Protein 1VE4 (pdb70)

Nearest PDB structures (foldseek):
  1ve4-assembly1_A  TM=1.005E+00  e=7.296E-47  Thermus thermophilus
  8oy0-assembly1_G  TM=9.308E-01  e=4.596E-22  Acinetobacter baumannii ATCC 17978
  8oy0-assembly1_F  TM=9.093E-01  e=8.755E-22  Acinetobacter baumannii ATCC 17978
  1usy-assembly1_H  TM=8.651E-01  e=2.793E-21  Thermotoga maritima MSB8
  4yb6-assembly1_B  TM=8.526E-01  e=8.910E-21  Campylobacter jejuni RM1221

Structure (mmCIF, N/CA/C/O backbone):
data_1VE4
#
_entry.id   1VE4
#
_cell.length_a   112.777
_cell.length_b   34.247
_cell.length_c   56.475
_cell.angle_alpha   90.00
_cell.angle_beta   113.67
_cell.angle_gamma   90.00
#
_symmetry.space_group_name_H-M   'C 1 2 1'
#
loop_
_entity.id
_entity.type
_entity.pdbx_description
1 polymer 'ATP phosphoribosyltransferase'
2 non-polymer 'SULFATE ION'
3 non-polymer GLYCEROL
4 water water
#
loop_
_atom_site.group_PDB
_atom_site.id
_atom_site.type_symbol
_atom_site.label_atom_id
_atom_site.label_alt_id
_atom_site.label_comp_id
_atom_site.label_asym_id
_atom_site.label_entity_id
_atom_site.label_seq_id
_atom_site.pdbx_PDB_ins_code
_atom_site.Cartn_x
_atom_site.Cartn_y
_atom_site.Cartn_z
_atom_site.occupancy
_atom_site.B_iso_or_equiv
_atom_site.auth_seq_id
_atom_site.auth_comp_id
_atom_site.auth_asym_id
_atom_site.auth_atom_id
_atom_site.pdbx_PDB_model_num
ATOM 1 N N . MET A 1 1 ? 40.387 11.396 18.649 1.00 12.35 1 MET A N 1
ATOM 2 C CA . MET A 1 1 ? 41.098 11.512 19.954 1.00 10.88 1 MET A CA 1
ATOM 3 C C . MET A 1 1 ? 40.083 11.550 21.089 1.00 11.69 1 MET A C 1
ATOM 4 O O . MET A 1 1 ? 39.037 12.189 20.974 1.00 12.32 1 MET A O 1
ATOM 9 N N . ARG A 1 2 ? 40.396 10.860 22.182 1.00 10.48 2 ARG A N 1
ATOM 10 C CA . ARG A 1 2 ? 39.499 10.796 23.331 1.00 10.75 2 ARG A CA 1
ATOM 11 C C . ARG A 1 2 ? 39.218 12.144 23.986 1.00 10.55 2 ARG A C 1
ATOM 12 O O . ARG A 1 2 ? 38.127 12.350 24.522 1.00 9.62 2 ARG A O 1
ATOM 20 N N . ARG A 1 3 ? 40.180 13.061 23.931 1.00 9.24 3 ARG A N 1
ATOM 21 C CA . ARG A 1 3 ? 40.023 14.373 24.558 1.00 9.35 3 ARG A CA 1
ATOM 22 C C . ARG A 1 3 ? 39.143 15.366 23.793 1.00 8.28 3 ARG A C 1
ATOM 23 O O . ARG A 1 3 ? 38.850 16.451 24.299 1.00 8.88 3 ARG A O 1
ATOM 31 N N . PHE A 1 4 ? 38.737 15.003 22.578 1.00 8.84 4 PHE A N 1
ATOM 32 C CA . PHE A 1 4 ? 37.894 15.873 21.754 1.00 9.39 4 PHE A CA 1
ATOM 33 C C . PHE A 1 4 ? 36.599 15.163 21.361 1.00 8.98 4 PHE A C 1
ATOM 34 O O . PHE A 1 4 ? 36.588 13.952 21.174 1.00 9.69 4 PHE A O 1
ATOM 42 N N . ALA A 1 5 ? 35.509 15.919 21.242 1.00 9.99 5 ALA A N 1
ATOM 43 C CA . ALA A 1 5 ? 34.225 15.336 20.855 1.00 9.21 5 ALA A CA 1
ATOM 44 C C . ALA A 1 5 ? 34.330 14.789 19.436 1.00 9.25 5 ALA A C 1
ATOM 45 O O . ALA A 1 5 ? 33.733 13.770 19.101 1.00 9.96 5 ALA A O 1
ATOM 47 N N . LEU A 1 6 ? 35.105 15.486 18.614 1.00 9.60 6 LEU A N 1
ATOM 48 C CA . LEU A 1 6 ? 35.320 15.091 17.232 1.00 8.81 6 LEU A CA 1
ATOM 49 C C . LEU A 1 6 ? 36.650 15.688 16.804 1.00 9.24 6 LEU A C 1
ATOM 50 O O . LEU A 1 6 ? 36.976 16.815 17.168 1.00 9.36 6 LEU A O 1
ATOM 55 N N . THR A 1 7 ? 37.420 14.912 16.051 1.00 9.14 7 THR A N 1
ATOM 56 C CA . THR A 1 7 ? 38.715 15.353 15.550 1.00 8.25 7 THR A CA 1
ATOM 57 C C . THR A 1 7 ? 38.650 15.282 14.032 1.00 8.42 7 THR A C 1
ATOM 58 O O . THR A 1 7 ? 38.442 14.215 13.456 1.00 8.90 7 THR A O 1
ATOM 62 N N . VAL A 1 8 ? 38.827 16.434 13.397 1.00 10.15 8 VAL A N 1
ATOM 63 C CA . VAL A 1 8 ? 38.742 16.538 11.946 1.00 9.75 8 VAL A CA 1
ATOM 64 C C . VAL A 1 8 ? 40.094 16.696 11.259 1.00 10.22 8 VAL A C 1
ATOM 65 O O . VAL A 1 8 ? 40.856 17.604 11.575 1.00 10.40 8 VAL A O 1
ATOM 69 N N . ALA A 1 9 ? 40.372 15.811 10.306 1.00 9.61 9 ALA A N 1
ATOM 70 C CA . ALA A 1 9 ? 41.622 15.841 9.551 1.00 9.72 9 ALA A CA 1
ATOM 71 C C . ALA A 1 9 ? 41.412 16.561 8.219 1.00 9.35 9 ALA A C 1
ATOM 72 O O . ALA A 1 9 ? 40.688 16.076 7.349 1.00 10.13 9 ALA A O 1
ATOM 74 N N . LEU A 1 10 ? 42.043 17.720 8.066 1.00 9.82 10 LEU A N 1
ATOM 75 C CA . LEU A 1 10 ? 41.920 18.501 6.843 1.00 10.10 10 LEU A CA 1
ATOM 76 C C . LEU A 1 10 ? 43.234 18.564 6.071 1.00 9.26 10 LEU A C 1
ATOM 77 O O . LEU A 1 10 ? 44.321 18.492 6.654 1.00 11.13 10 LEU A O 1
ATOM 82 N N . PRO A 1 11 ? 43.146 18.707 4.740 1.00 8.82 11 PRO A N 1
ATOM 83 C CA . PRO A 1 11 ? 44.335 18.778 3.887 1.00 9.41 11 PRO A CA 1
ATOM 84 C C . PRO A 1 11 ? 44.848 20.204 3.707 1.00 10.80 11 PRO A C 1
ATOM 85 O O . PRO A 1 11 ? 44.135 21.063 3.193 1.00 12.47 11 PRO A O 1
ATOM 89 N N . LYS A 1 12 ? 46.078 20.462 4.143 1.00 13.97 12 LYS A N 1
ATOM 90 C CA . LYS A 1 12 ? 46.650 21.795 3.977 1.00 16.63 12 LYS A CA 1
ATOM 91 C C . LYS A 1 12 ? 46.897 22.028 2.492 1.00 16.92 12 LYS A C 1
ATOM 92 O O . LYS A 1 12 ? 47.236 21.101 1.758 1.00 17.99 12 LYS A O 1
ATOM 98 N N . GLY A 1 13 ? 46.698 23.262 2.047 1.00 15.76 13 GLY A N 1
ATOM 99 C CA . GLY A 1 13 ? 46.895 23.566 0.643 1.00 15.51 13 GLY A CA 1
ATOM 100 C C . GLY A 1 13 ? 45.668 24.174 -0.010 1.00 15.30 13 GLY A C 1
ATOM 101 O O . GLY A 1 13 ? 44.831 24.777 0.663 1.00 15.42 13 GLY A O 1
ATOM 102 N N . ARG A 1 14 ? 45.550 23.990 -1.324 1.00 17.15 14 ARG A N 1
ATOM 103 C CA . ARG A 1 14 ? 44.445 24.548 -2.103 1.00 17.83 14 ARG A CA 1
ATOM 104 C C . ARG A 1 14 ? 43.036 24.212 -1.626 1.00 14.87 14 ARG A C 1
ATOM 105 O O . ARG A 1 14 ? 42.139 25.039 -1.753 1.00 15.35 14 ARG A O 1
ATOM 113 N N . MET A 1 15 ? 42.837 23.011 -1.084 1.00 13.62 15 MET A N 1
ATOM 114 C CA . MET A 1 15 ? 41.508 22.587 -0.636 1.00 13.21 15 MET A CA 1
ATOM 115 C C . MET A 1 15 ? 41.146 22.901 0.817 1.00 12.21 15 MET A C 1
ATOM 116 O O . MET A 1 15 ? 39.988 22.741 1.212 1.00 12.18 15 MET A O 1
ATOM 121 N N . PHE A 1 16 ? 42.119 23.356 1.601 1.00 13.05 16 PHE A N 1
ATOM 122 C CA . PHE A 1 16 ? 41.893 23.643 3.018 1.00 14.38 16 PHE A CA 1
ATOM 123 C C . PHE A 1 16 ? 40.723 24.564 3.364 1.00 14.38 16 PHE A C 1
ATOM 124 O O . PHE A 1 16 ? 39.815 24.170 4.100 1.00 13.87 16 PHE A O 1
ATOM 132 N N . ARG A 1 17 ? 40.746 25.786 2.842 1.00 15.15 17 ARG A N 1
ATOM 133 C CA . ARG A 1 17 ? 39.697 26.755 3.149 1.00 15.22 17 ARG A CA 1
ATOM 134 C C . ARG A 1 17 ? 38.281 26.321 2.798 1.00 15.48 17 ARG A C 1
ATOM 135 O O . ARG A 1 17 ? 37.361 26.528 3.587 1.00 14.27 17 ARG A O 1
ATOM 143 N N . GLU A 1 18 ? 38.094 25.725 1.626 1.00 13.76 18 GLU A N 1
ATOM 144 C CA . GLU A 1 18 ? 36.761 25.287 1.239 1.00 14.65 18 GLU A CA 1
ATOM 145 C C . GLU A 1 18 ? 36.309 24.137 2.130 1.00 12.81 18 GLU A C 1
ATOM 146 O O . GLU A 1 18 ? 35.130 24.027 2.459 1.00 12.68 18 GLU A O 1
ATOM 152 N N . ALA A 1 19 ? 37.252 23.286 2.522 1.00 12.37 19 ALA A N 1
ATOM 153 C CA . ALA A 1 19 ? 36.937 22.157 3.390 1.00 12.69 19 ALA A CA 1
ATOM 154 C C . ALA A 1 19 ? 36.511 22.685 4.760 1.00 10.92 19 ALA A C 1
ATOM 155 O O . ALA A 1 19 ? 35.493 22.268 5.314 1.00 12.07 19 ALA A O 1
ATOM 157 N N . TYR A 1 20 ? 37.304 23.608 5.290 1.00 12.56 20 TYR A N 1
ATOM 158 C CA . TYR A 1 20 ? 37.039 24.218 6.588 1.00 13.80 20 TYR A CA 1
ATOM 159 C C . TYR A 1 20 ? 35.683 24.918 6.609 1.00 14.20 20 TYR A C 1
ATOM 160 O O . TYR A 1 20 ? 34.864 24.674 7.493 1.00 14.89 20 TYR A O 1
ATOM 169 N N . GLU A 1 21 ? 35.446 25.776 5.622 1.00 15.49 21 GLU A N 1
ATOM 170 C CA . GLU A 1 21 ? 34.202 26.528 5.553 1.00 16.68 21 GLU A CA 1
ATOM 171 C C . GLU A 1 21 ? 32.937 25.709 5.320 1.00 14.81 21 GLU A C 1
ATOM 172 O O . GLU A 1 21 ? 31.881 26.054 5.858 1.00 14.43 21 GLU A O 1
ATOM 178 N N . VAL A 1 22 ? 33.021 24.630 4.544 1.00 13.15 22 VAL A N 1
ATOM 179 C CA . VAL A 1 22 ? 31.825 23.827 4.308 1.00 13.17 22 VAL A CA 1
ATOM 180 C C . VAL A 1 22 ? 31.470 23.030 5.565 1.00 10.24 22 VAL A C 1
ATOM 181 O O . VAL A 1 22 ? 30.294 22.867 5.889 1.00 11.84 22 VAL A O 1
ATOM 185 N N . LEU A 1 23 ? 32.482 22.530 6.268 1.00 11.84 23 LEU A N 1
ATOM 186 C CA . LEU A 1 23 ? 32.240 21.780 7.498 1.00 12.68 23 LEU A CA 1
ATOM 187 C C . LEU A 1 23 ? 31.604 22.699 8.537 1.00 14.08 23 LEU A C 1
ATOM 188 O O . LEU A 1 23 ? 30.746 22.275 9.315 1.00 13.79 23 LEU A O 1
ATOM 193 N N . LYS A 1 24 ? 32.031 23.957 8.538 1.00 14.34 24 LYS A N 1
ATOM 194 C CA . LYS A 1 24 ? 31.494 24.949 9.457 1.00 16.31 24 LYS A CA 1
ATOM 195 C C . L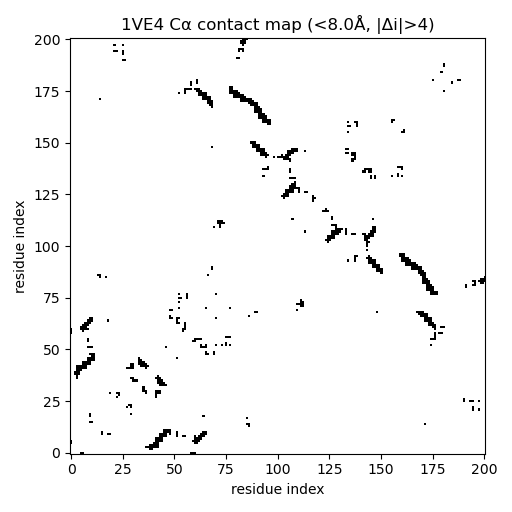YS A 1 24 ? 30.025 25.185 9.094 1.00 15.47 24 LYS A C 1
ATOM 196 O O . LYS A 1 24 ? 29.146 25.184 9.959 1.00 17.34 24 LYS A O 1
ATOM 202 N N . ARG A 1 25 ? 29.760 25.370 7.803 1.00 14.52 25 ARG A N 1
ATOM 203 C CA . ARG A 1 25 ? 28.393 25.587 7.338 1.00 14.99 25 ARG A CA 1
ATOM 204 C C . ARG A 1 25 ? 27.506 24.381 7.617 1.00 15.87 25 ARG A C 1
ATOM 205 O O . ARG A 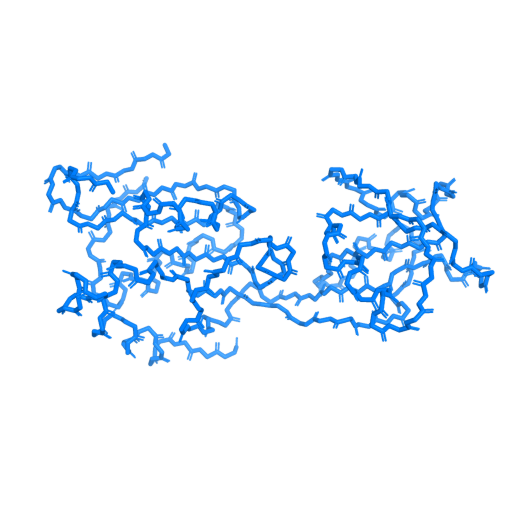1 25 ? 26.284 24.509 7.733 1.00 15.84 25 ARG A O 1
ATOM 213 N N . ALA A 1 26 ? 28.128 23.211 7.726 1.00 14.92 26 ALA A N 1
ATOM 214 C CA . ALA A 1 26 ? 27.397 21.978 7.982 1.00 16.31 26 ALA A CA 1
ATOM 215 C C . ALA A 1 26 ? 27.077 21.754 9.458 1.00 15.69 26 ALA A C 1
ATOM 216 O O . ALA A 1 26 ? 26.481 20.738 9.817 1.00 17.42 26 ALA A O 1
ATOM 218 N N . GLY A 1 27 ? 27.484 22.683 10.316 1.00 16.87 27 GLY A N 1
ATOM 219 C CA . GLY A 1 27 ? 27.173 22.530 11.725 1.00 18.93 27 GLY A CA 1
ATOM 220 C C . GLY A 1 27 ? 28.300 22.161 12.671 1.00 19.94 27 GLY A C 1
ATOM 221 O O . GLY A 1 27 ? 28.048 21.916 13.856 1.00 21.74 27 GLY A O 1
ATOM 222 N N . LEU A 1 28 ? 29.534 22.099 12.177 1.00 18.94 28 LEU A N 1
ATOM 223 C CA . LEU A 1 28 ? 30.655 21.773 13.053 1.00 19.02 28 LEU A CA 1
ATOM 224 C C . LEU A 1 28 ? 31.294 23.060 13.542 1.00 19.40 28 LEU A C 1
ATOM 225 O O . LEU A 1 28 ? 31.739 23.888 12.744 1.00 20.25 28 LEU A O 1
ATOM 230 N N . ASP A 1 29 ? 31.326 23.231 14.859 1.00 19.62 29 ASP A N 1
ATOM 231 C CA . ASP A 1 29 ? 31.912 24.423 15.445 1.00 19.05 29 ASP A CA 1
ATOM 232 C C . ASP A 1 29 ? 33.428 24.256 15.450 1.00 18.05 29 ASP A C 1
ATOM 233 O O . ASP A 1 29 ? 34.047 24.064 16.497 1.00 16.71 29 ASP A O 1
ATOM 238 N N . LEU A 1 30 ? 34.023 24.314 14.264 1.00 17.27 30 LEU A N 1
ATOM 239 C CA . LEU A 1 30 ? 35.464 24.165 14.134 1.00 16.85 30 LEU A CA 1
ATOM 240 C C . LEU A 1 30 ? 36.200 25.294 14.841 1.00 16.75 30 LEU A C 1
ATOM 241 O O . LEU A 1 30 ? 35.736 26.433 14.876 1.00 17.44 30 LEU A O 1
ATOM 246 N N . PRO A 1 31 ? 37.364 24.986 15.424 1.00 16.29 31 PRO A N 1
ATOM 247 C CA . PRO A 1 31 ? 38.131 26.017 16.119 1.00 17.67 31 PRO A CA 1
ATOM 248 C C . PRO A 1 31 ? 38.848 26.904 15.111 1.00 18.11 31 PRO A C 1
ATOM 249 O O . PRO A 1 31 ? 38.960 26.549 13.935 1.00 16.93 31 PRO A O 1
ATOM 253 N N . GLU A 1 32 ? 39.308 28.066 15.558 1.00 19.73 32 GLU A N 1
ATOM 254 C CA . GLU A 1 32 ? 40.028 28.974 14.673 1.00 22.44 32 GLU A CA 1
ATOM 255 C C . GLU A 1 32 ? 41.418 28.379 14.470 1.00 24.33 32 GLU A C 1
ATOM 256 O O . GLU A 1 32 ? 41.935 27.697 15.356 1.00 24.39 32 GLU A O 1
ATOM 258 N N . VAL A 1 33 ? 42.019 28.611 13.308 1.00 25.48 33 VAL A N 1
ATOM 259 C CA . VAL A 1 33 ? 43.342 28.055 13.050 1.00 27.85 33 VAL A CA 1
ATOM 260 C C . VAL A 1 33 ? 44.439 29.112 13.079 1.00 29.04 33 VAL A C 1
ATOM 261 O O . VAL A 1 33 ? 44.103 30.314 13.114 1.00 29.11 33 VAL A O 1
ATOM 265 N N . LEU A 1 39 ? 49.520 22.948 14.401 1.00 16.81 39 LEU A N 1
ATOM 266 C CA . LEU A 1 39 ? 48.762 22.156 13.393 1.00 15.18 39 LEU A CA 1
ATOM 267 C C . LEU A 1 39 ? 47.580 21.405 14.005 1.00 14.89 39 LEU A C 1
ATOM 268 O O . LEU A 1 39 ? 46.771 20.822 13.281 1.00 13.92 39 LEU A O 1
ATOM 273 N N . LEU A 1 40 ? 47.491 21.412 15.336 1.00 13.69 40 LEU A N 1
ATOM 274 C CA . LEU A 1 40 ? 46.379 20.774 16.050 1.00 13.64 40 LEU A CA 1
ATOM 275 C C . LEU A 1 40 ? 45.658 21.861 16.838 1.00 13.50 40 LEU A C 1
ATOM 276 O O . LEU A 1 40 ? 46.263 22.548 17.667 1.00 15.45 40 LEU A O 1
ATOM 281 N N . HIS A 1 41 ? 44.368 22.015 16.576 1.00 13.95 41 HIS A N 1
ATOM 282 C CA . HIS A 1 41 ? 43.574 23.040 17.237 1.00 14.14 41 HIS A CA 1
ATOM 283 C C . HIS A 1 41 ? 42.357 22.429 17.915 1.00 13.91 41 HIS A C 1
ATOM 284 O O . HIS A 1 41 ? 41.799 21.451 17.432 1.00 13.80 41 HIS A O 1
ATOM 291 N N . GLY A 1 42 ? 41.949 23.010 19.040 1.00 13.85 42 GLY A N 1
ATOM 292 C CA . GLY A 1 42 ? 40.784 22.503 19.739 1.00 14.08 42 GLY A CA 1
ATOM 293 C C . GLY A 1 42 ? 40.905 22.523 21.248 1.00 14.18 42 GLY A C 1
ATOM 294 O O . GLY A 1 42 ? 42.006 22.482 21.799 1.00 15.45 42 GLY A O 1
ATOM 295 N N . LYS A 1 43 ? 39.758 22.592 21.914 1.00 13.96 43 LYS A N 1
ATOM 296 C CA . LYS A 1 43 ? 39.706 22.602 23.369 1.00 15.12 43 LYS A CA 1
ATOM 297 C C . LYS A 1 43 ? 39.099 21.281 23.820 1.00 14.24 43 LYS A C 1
ATOM 298 O O . LYS A 1 43 ? 38.374 20.626 23.063 1.00 12.51 43 LYS A O 1
ATOM 304 N N . GLU A 1 44 ? 39.396 20.896 25.058 1.00 13.80 44 GLU A N 1
ATOM 305 C CA . GLU A 1 44 ? 38.893 19.652 25.631 1.00 13.14 44 GLU A CA 1
ATOM 306 C C . GLU A 1 44 ? 37.385 19.496 25.410 1.00 11.63 44 GLU A C 1
ATOM 307 O O . GLU A 1 44 ? 36.614 20.414 25.689 1.00 12.41 44 GLU A O 1
ATOM 313 N N . GLY A 1 45 ? 36.973 18.336 24.906 1.00 12.49 45 GLY A N 1
ATOM 314 C CA . GLY A 1 45 ? 35.559 18.084 24.678 1.00 12.00 45 GLY A CA 1
ATOM 315 C C . GLY A 1 45 ? 34.922 18.802 23.499 1.00 11.97 45 GLY A C 1
ATOM 316 O O . GLY A 1 45 ? 33.727 18.635 23.242 1.00 12.80 45 GLY A O 1
ATOM 317 N N . GLY A 1 46 ? 35.705 19.593 22.774 1.00 11.87 46 GLY A N 1
ATOM 318 C CA . GLY A 1 46 ? 35.157 20.307 21.634 1.00 12.38 46 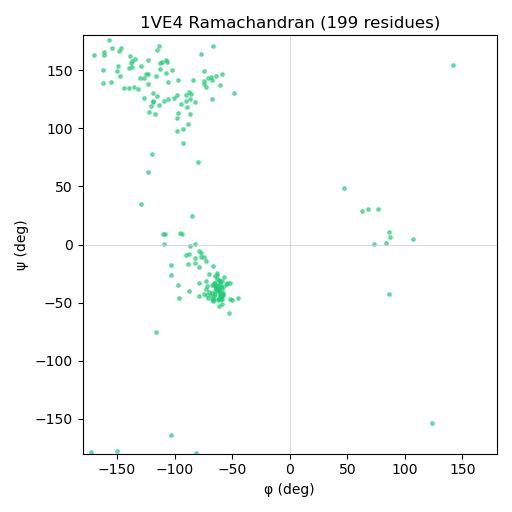GLY A CA 1
ATOM 319 C C . GLY A 1 46 ? 35.544 19.675 20.314 1.00 11.65 46 GLY A C 1
ATOM 320 O O . GLY A 1 46 ? 35.969 18.524 20.269 1.00 12.10 46 GLY A O 1
ATOM 321 N N . VAL A 1 47 ? 35.373 20.421 19.229 1.00 11.02 47 VAL A N 1
ATOM 322 C CA . VAL A 1 47 ? 35.743 19.919 17.914 1.00 11.20 47 VAL A CA 1
ATOM 323 C C . VAL A 1 47 ? 37.194 20.316 17.673 1.00 10.87 47 VAL A C 1
ATOM 324 O O . VAL A 1 47 ? 37.568 21.477 17.848 1.00 12.60 47 VAL A O 1
ATOM 328 N N . ALA A 1 48 ? 38.010 19.340 17.293 1.00 9.83 48 ALA A N 1
ATOM 329 C CA . ALA A 1 48 ? 39.420 19.591 17.036 1.00 10.74 48 ALA A CA 1
ATOM 330 C C . ALA A 1 48 ? 39.712 19.554 15.543 1.00 10.71 48 ALA A C 1
ATOM 331 O O . ALA A 1 48 ? 38.982 18.940 14.768 1.00 10.21 48 ALA A O 1
ATOM 333 N N . LEU A 1 49 ? 40.802 20.204 15.158 1.00 11.10 49 LEU A N 1
ATOM 334 C CA . LEU A 1 49 ? 41.206 20.279 13.763 1.00 13.24 49 LEU A CA 1
ATOM 335 C C . LEU A 1 49 ? 42.681 19.938 13.597 1.00 10.70 49 LEU A C 1
ATOM 336 O O . LEU A 1 49 ? 43.526 20.421 14.352 1.00 10.72 49 LEU A O 1
ATOM 341 N N . LEU A 1 50 ? 42.981 19.094 12.614 1.00 10.18 50 LEU A N 1
ATOM 342 C CA . LEU A 1 50 ? 44.354 18.698 12.313 1.00 10.54 50 LEU A CA 1
ATOM 343 C C . LEU A 1 50 ? 44.699 19.138 10.896 1.00 11.29 50 LEU A C 1
ATOM 344 O O . LEU A 1 50 ? 44.004 18.785 9.940 1.00 11.45 50 LEU A O 1
ATOM 349 N N . GLU A 1 51 ? 45.766 19.918 10.770 1.00 11.85 51 GLU A N 1
ATOM 350 C CA . GLU A 1 51 ? 46.228 20.393 9.471 1.00 13.56 51 GLU A CA 1
ATOM 351 C C . GLU A 1 51 ? 47.257 19.389 8.973 1.00 13.67 51 GLU A C 1
ATOM 352 O O . GLU A 1 51 ? 48.421 19.425 9.376 1.00 15.18 51 GLU A O 1
ATOM 358 N N . LEU A 1 52 ? 46.817 18.498 8.090 1.00 12.03 52 LEU A N 1
ATOM 359 C CA . LEU A 1 52 ? 47.663 17.435 7.557 1.00 11.49 52 LEU A CA 1
ATOM 360 C C . LEU A 1 52 ? 47.939 17.504 6.065 1.00 11.59 52 LEU A C 1
ATOM 361 O O . LEU A 1 52 ? 47.298 18.254 5.327 1.00 12.26 52 LEU A O 1
ATOM 366 N N . ARG A 1 53 ? 48.906 16.698 5.636 1.00 11.37 53 ARG A N 1
ATOM 367 C CA . ARG A 1 53 ? 49.237 16.588 4.224 1.00 11.49 53 ARG A CA 1
ATOM 368 C C . ARG A 1 53 ? 48.076 15.770 3.666 1.00 10.87 53 ARG A C 1
ATOM 369 O O . ARG A 1 53 ? 47.635 14.810 4.296 1.00 9.18 53 ARG A O 1
ATOM 377 N N . ASN A 1 54 ? 47.584 16.158 2.496 1.00 9.82 54 ASN A N 1
ATOM 378 C CA . ASN A 1 54 ? 46.482 15.467 1.828 1.00 9.48 54 ASN A CA 1
ATOM 379 C C . ASN A 1 54 ? 46.700 13.948 1.877 1.00 9.01 54 ASN A C 1
ATOM 380 O O . ASN A 1 54 ? 45.792 13.187 2.223 1.00 9.51 54 ASN A O 1
ATOM 385 N N . LYS A 1 55 ? 47.921 13.520 1.565 1.00 10.10 55 LYS A N 1
ATOM 386 C CA . LYS A 1 55 ? 48.288 12.106 1.547 1.00 9.28 55 LYS A CA 1
ATOM 387 C C . LYS A 1 55 ? 48.193 11.380 2.900 1.00 9.08 55 LYS A C 1
ATOM 388 O O . LYS A 1 55 ? 48.000 10.167 2.934 1.00 9.24 55 LYS A O 1
ATOM 394 N N . ASP A 1 56 ? 48.328 12.114 4.004 1.00 8.79 56 ASP A N 1
ATOM 395 C CA . ASP A 1 56 ? 48.266 11.504 5.336 1.00 9.47 56 ASP A CA 1
ATOM 396 C C . ASP A 1 56 ? 46.868 11.416 5.937 1.00 8.95 56 ASP A C 1
ATOM 397 O O . ASP A 1 56 ? 46.644 10.663 6.884 1.00 9.14 56 ASP A O 1
ATOM 402 N N . VAL A 1 57 ? 45.927 12.182 5.398 1.00 9.04 57 VAL A N 1
ATOM 403 C CA . VAL A 1 57 ? 44.564 12.171 5.925 1.00 8.55 57 VAL A CA 1
ATOM 404 C C . VAL A 1 57 ? 43.946 10.774 6.084 1.00 9.04 57 VAL A C 1
ATOM 405 O O . VAL A 1 57 ? 43.383 10.461 7.131 1.00 8.98 57 VAL A O 1
ATOM 409 N N . PRO A 1 58 ? 44.048 9.912 5.057 1.00 8.28 58 PRO A N 1
ATOM 410 C CA . PRO A 1 58 ? 43.469 8.565 5.161 1.00 9.56 58 PRO A CA 1
ATOM 411 C C . PRO A 1 58 ? 43.974 7.730 6.331 1.00 9.27 58 PRO A C 1
ATOM 412 O O . PRO A 1 58 ? 43.228 6.941 6.912 1.00 9.26 58 PRO A O 1
ATOM 416 N N . ILE A 1 59 ? 45.249 7.894 6.660 1.00 9.84 59 ILE A N 1
ATOM 417 C CA . ILE A 1 59 ? 45.853 7.137 7.742 1.00 10.63 59 ILE A CA 1
ATOM 418 C C . ILE A 1 59 ? 45.264 7.532 9.093 1.00 9.05 59 ILE A C 1
ATOM 419 O O . ILE A 1 59 ? 44.903 6.669 9.889 1.00 9.39 59 ILE A O 1
ATOM 424 N N . TYR A 1 60 ? 45.152 8.831 9.348 1.00 8.34 60 TYR A N 1
ATOM 425 C CA . TYR A 1 60 ? 44.592 9.288 10.616 1.00 9.00 60 TYR A CA 1
ATOM 426 C C . TYR A 1 60 ? 43.129 8.879 10.773 1.00 9.03 60 TYR A C 1
ATOM 427 O O . TYR A 1 60 ? 42.686 8.545 11.871 1.00 8.75 60 TYR A O 1
ATOM 436 N N . VAL A 1 61 ? 42.373 8.905 9.679 1.00 8.10 61 VAL A N 1
ATOM 437 C CA . VAL A 1 61 ? 40.963 8.532 9.749 1.00 8.81 61 VAL A CA 1
ATOM 438 C C . VAL A 1 61 ? 40.802 7.024 9.883 1.00 8.85 61 VAL A C 1
ATOM 439 O O . VAL A 1 61 ? 39.995 6.546 10.678 1.00 10.02 61 VAL A O 1
ATOM 443 N N . ASP A 1 62 ? 41.580 6.268 9.117 1.00 8.82 62 ASP A N 1
ATOM 444 C CA . ASP A 1 62 ? 41.496 4.816 9.171 1.00 10.25 62 ASP A CA 1
ATOM 445 C C . ASP A 1 62 ? 41.845 4.289 10.563 1.00 10.87 62 ASP A C 1
ATOM 446 O O . ASP A 1 62 ? 41.210 3.362 11.058 1.00 11.88 62 ASP A O 1
ATOM 451 N N . LEU A 1 63 ? 42.852 4.888 11.191 1.00 10.41 63 LEU A N 1
ATOM 452 C CA . LEU A 1 63 ? 43.269 4.466 12.523 1.00 12.38 63 LEU A CA 1
ATOM 453 C C . LEU A 1 63 ? 42.355 5.017 13.619 1.00 13.36 63 LEU A C 1
ATOM 454 O O . LEU A 1 63 ? 42.511 4.680 14.793 1.00 15.23 63 LEU A O 1
ATOM 459 N N . GLY A 1 64 ? 41.405 5.864 13.236 1.00 11.25 64 GLY A N 1
ATOM 460 C CA . GLY A 1 64 ? 40.464 6.409 14.201 1.00 12.13 64 GLY A CA 1
ATOM 461 C C . GLY A 1 64 ? 40.902 7.621 15.002 1.00 9.52 64 GLY A C 1
ATOM 462 O O . GLY A 1 64 ? 40.146 8.095 15.851 1.00 11.48 64 GLY A O 1
ATOM 463 N N . ILE A 1 65 ? 42.111 8.119 14.757 1.00 8.93 65 ILE A N 1
ATOM 464 C CA . ILE A 1 65 ? 42.605 9.292 15.471 1.00 9.73 65 ILE A CA 1
ATOM 465 C C . ILE A 1 65 ? 41.669 10.458 15.150 1.00 9.61 65 ILE A C 1
ATOM 466 O O . ILE A 1 65 ? 41.340 11.271 16.015 1.00 9.43 65 ILE A O 1
ATOM 471 N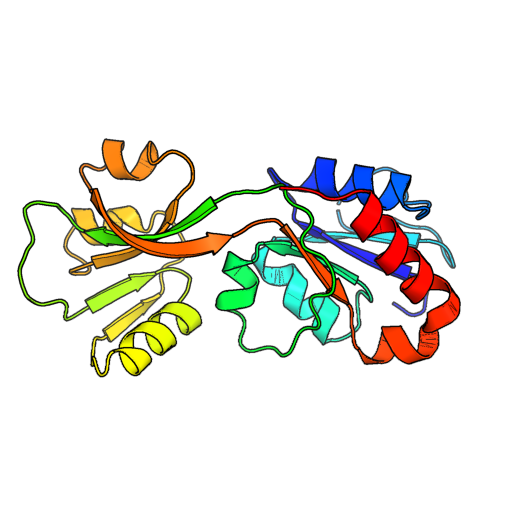 N . ALA A 1 66 ? 41.252 10.525 13.887 1.00 8.93 66 ALA A N 1
ATOM 472 C CA . ALA A 1 66 ? 40.312 11.536 13.414 1.00 8.73 66 ALA A CA 1
ATOM 473 C C . ALA A 1 66 ? 39.107 10.737 12.913 1.00 8.04 66 ALA A C 1
ATOM 474 O O . ALA A 1 66 ? 39.272 9.782 12.161 1.00 9.36 66 ALA A O 1
ATOM 476 N N . GLU A 1 67 ? 37.902 11.105 13.343 1.00 8.51 67 GLU A N 1
ATOM 477 C CA . GLU A 1 67 ? 36.697 10.384 12.917 1.00 8.28 67 GLU A CA 1
ATOM 478 C C . GLU A 1 67 ? 36.329 10.672 11.468 1.00 9.09 67 GLU A C 1
ATOM 479 O O . GLU A 1 67 ? 35.761 9.821 10.780 1.00 8.78 67 GLU A O 1
ATOM 485 N N . ILE A 1 68 ? 36.632 11.883 11.021 1.00 7.76 68 ILE A N 1
ATOM 486 C CA . ILE A 1 68 ? 36.337 12.280 9.653 1.00 7.85 68 ILE A CA 1
ATOM 487 C C . ILE A 1 68 ? 37.496 13.082 9.093 1.00 7.54 68 ILE A C 1
ATOM 488 O O . ILE A 1 68 ? 38.337 13.598 9.836 1.00 8.75 68 ILE A O 1
ATOM 493 N N . GLY A 1 69 ? 37.531 13.184 7.773 1.00 8.45 69 GLY A N 1
ATOM 494 C CA . GLY A 1 69 ? 38.577 13.940 7.123 1.00 8.58 69 GLY A CA 1
ATOM 495 C C . GLY A 1 69 ? 38.192 14.296 5.704 1.00 7.90 69 GLY A C 1
ATOM 496 O O . GLY A 1 69 ? 37.253 13.730 5.135 1.00 8.59 69 GLY A O 1
ATOM 497 N N . VAL A 1 70 ? 38.905 15.264 5.144 1.00 7.65 70 VAL A N 1
ATOM 498 C CA . VAL A 1 70 ? 38.687 15.687 3.772 1.00 7.46 70 VAL A CA 1
ATOM 499 C C . VAL A 1 70 ? 39.978 15.328 3.048 1.00 7.03 70 VAL A C 1
ATOM 500 O O . VAL A 1 70 ? 41.076 15.678 3.492 1.00 8.13 70 VAL A O 1
ATOM 504 N N . VAL A 1 71 ? 39.839 14.613 1.938 1.00 7.53 71 VAL A N 1
ATOM 505 C CA . VAL A 1 71 ? 40.991 14.157 1.181 1.00 7.45 71 VAL A CA 1
ATOM 506 C C . VAL A 1 71 ? 40.655 14.040 -0.303 1.00 7.08 71 VAL A C 1
ATOM 507 O O . VAL A 1 71 ? 39.511 13.759 -0.672 1.00 6.89 71 VAL A O 1
ATOM 511 N N . GLY A 1 72 ? 41.656 14.261 -1.152 1.00 7.13 72 GLY A N 1
ATOM 512 C CA . GLY A 1 72 ? 41.440 14.164 -2.585 1.00 7.42 72 GLY A CA 1
ATOM 513 C C . GLY A 1 72 ? 41.228 12.726 -3.012 1.00 7.51 72 GLY A C 1
ATOM 514 O O . GLY A 1 72 ? 41.843 11.808 -2.466 1.00 8.34 72 GLY A O 1
ATOM 515 N N . LYS A 1 73 ? 40.349 12.524 -3.988 1.00 7.43 73 LYS A N 1
ATOM 516 C CA . LYS A 1 73 ? 40.068 11.189 -4.492 1.00 7.25 73 LYS A CA 1
ATOM 517 C C . LYS A 1 73 ? 41.333 10.542 -5.061 1.00 8.23 73 LYS A C 1
ATOM 518 O O . LYS A 1 73 ? 41.491 9.324 -4.998 1.00 8.01 73 LYS A O 1
ATOM 524 N N . ASP A 1 74 ? 42.232 11.357 -5.609 1.00 7.43 74 ASP A N 1
ATOM 525 C CA . ASP A 1 74 ? 43.479 10.829 -6.163 1.00 8.02 74 ASP A CA 1
ATOM 526 C C . ASP A 1 74 ? 44.255 10.078 -5.082 1.00 8.11 74 ASP A C 1
ATOM 527 O O . ASP A 1 74 ? 44.813 9.011 -5.329 1.00 8.29 74 ASP A O 1
ATOM 532 N N . VAL A 1 75 ? 44.279 10.636 -3.876 1.00 8.34 75 VAL A N 1
ATOM 533 C CA . VAL A 1 75 ? 44.974 10.009 -2.759 1.00 9.82 75 VAL A CA 1
ATOM 534 C C . VAL A 1 75 ? 44.269 8.725 -2.342 1.00 9.15 75 VAL A C 1
ATOM 535 O O . VAL A 1 75 ? 44.913 7.705 -2.098 1.00 8.91 75 VAL A O 1
ATOM 539 N N . LEU A 1 76 ? 42.943 8.769 -2.267 1.00 8.70 76 LEU A N 1
ATOM 540 C CA . LEU A 1 76 ? 42.181 7.586 -1.884 1.00 9.81 76 LEU A CA 1
ATOM 541 C C . LEU A 1 76 ? 42.372 6.459 -2.891 1.00 10.21 76 LEU A C 1
ATOM 542 O O . LEU A 1 76 ? 42.416 5.293 -2.523 1.00 11.05 76 LEU A O 1
ATOM 547 N N . LEU A 1 77 ? 42.489 6.814 -4.167 1.00 9.28 77 LEU A N 1
ATOM 548 C CA . LEU A 1 77 ? 42.679 5.814 -5.214 1.00 10.76 77 LEU A CA 1
ATOM 549 C C . LEU A 1 77 ? 44.024 5.107 -5.087 1.00 11.58 77 LEU A C 1
ATOM 550 O O . LEU A 1 77 ? 44.218 4.030 -5.644 1.00 12.02 77 LEU A O 1
ATOM 555 N N . ASP A 1 78 ? 44.944 5.714 -4.341 1.00 10.19 78 ASP A N 1
ATOM 556 C CA . ASP A 1 78 ? 46.278 5.150 -4.151 1.00 11.55 78 ASP A CA 1
ATOM 557 C C . ASP A 1 78 ? 46.496 4.624 -2.732 1.00 11.76 78 ASP A C 1
ATOM 558 O O . ASP A 1 78 ? 47.572 4.122 -2.409 1.00 12.69 78 ASP A O 1
ATOM 563 N N . SER A 1 79 ? 45.475 4.736 -1.892 1.00 12.51 79 SER A N 1
ATOM 564 C CA . SER A 1 79 ? 45.576 4.272 -0.516 1.00 14.87 79 SER A CA 1
ATOM 565 C C . SER A 1 79 ? 45.243 2.798 -0.388 1.00 17.86 79 SER A C 1
ATOM 566 O O . SER A 1 79 ? 44.206 2.337 -0.871 1.00 19.29 79 SER A O 1
ATOM 569 N N . GLY A 1 80 ? 46.126 2.060 0.273 1.00 20.06 80 GLY A N 1
ATOM 570 C CA . GLY A 1 80 ? 45.889 0.647 0.471 1.00 23.46 80 GLY A CA 1
ATOM 571 C C . GLY A 1 80 ? 45.015 0.427 1.691 1.00 24.63 80 GLY A C 1
ATOM 572 O O . GLY A 1 80 ? 45.052 -0.639 2.298 1.00 26.85 80 GLY A O 1
ATOM 573 N N . ARG A 1 81 ? 44.229 1.439 2.052 1.00 24.81 81 ARG A N 1
ATOM 574 C CA . ARG A 1 81 ? 43.337 1.353 3.206 1.00 24.29 81 ARG A CA 1
ATOM 575 C C . ARG A 1 81 ? 41.861 1.362 2.804 1.00 25.05 81 ARG A C 1
ATOM 576 O O . ARG A 1 81 ? 41.494 1.864 1.741 1.00 27.28 81 ARG A O 1
ATOM 584 N N . ASP A 1 82 ? 41.021 0.809 3.674 1.00 24.84 82 ASP A N 1
ATOM 585 C CA . ASP A 1 82 ? 39.583 0.704 3.441 1.00 26.18 82 ASP A CA 1
ATOM 586 C C . ASP A 1 82 ? 38.783 1.871 4.016 1.00 23.48 82 ASP A C 1
ATOM 587 O O . ASP A 1 82 ? 38.294 1.791 5.145 1.00 22.56 82 ASP A O 1
ATOM 592 N N . LEU A 1 83 ? 38.633 2.951 3.249 1.00 21.57 83 LEU A N 1
ATOM 593 C CA . LEU A 1 83 ? 37.880 4.093 3.752 1.00 19.23 83 LEU A CA 1
ATOM 594 C C . LEU A 1 83 ? 36.479 4.311 3.185 1.00 16.13 83 LEU A C 1
ATOM 595 O O . LEU A 1 83 ? 36.223 4.136 1.990 1.00 16.87 83 LEU A O 1
ATOM 600 N N . PHE A 1 84 ? 35.579 4.691 4.086 1.00 13.88 84 PHE A N 1
ATOM 601 C CA . PHE A 1 84 ? 34.191 4.984 3.766 1.00 12.84 84 PHE A CA 1
ATOM 602 C C . PHE A 1 84 ? 34.185 6.415 3.238 1.00 10.27 84 PHE A C 1
ATOM 603 O O . PHE A 1 84 ? 34.630 7.343 3.914 1.00 9.39 84 PHE A O 1
ATOM 611 N N . GLU A 1 85 ? 33.681 6.578 2.019 1.00 9.66 85 GLU A N 1
ATOM 612 C CA . GLU A 1 85 ? 33.661 7.868 1.333 1.00 9.10 85 GLU A CA 1
ATOM 613 C C . GLU A 1 85 ? 32.223 8.296 1.018 1.00 9.49 85 GLU A C 1
ATOM 614 O O . GLU A 1 85 ? 31.776 8.196 -0.125 1.00 11.08 85 GLU A O 1
ATOM 620 N N . PRO A 1 86 ? 31.489 8.801 2.026 1.00 9.79 86 PRO A N 1
ATOM 621 C CA . PRO A 1 86 ? 30.093 9.243 1.894 1.00 11.12 86 PRO A CA 1
ATOM 622 C C . PRO A 1 86 ? 29.755 10.533 1.152 1.00 10.14 86 PRO A C 1
ATOM 623 O O . PRO A 1 86 ? 28.589 10.760 0.828 1.00 13.32 86 PRO A O 1
ATOM 627 N N . VAL A 1 87 ? 30.736 11.386 0.884 1.00 9.61 87 VAL A N 1
ATOM 628 C CA . VAL A 1 87 ? 30.432 12.641 0.207 1.00 9.71 87 VAL A CA 1
ATOM 629 C C . VAL A 1 87 ? 31.488 13.124 -0.778 1.00 8.18 87 VAL A C 1
ATOM 630 O O . VAL A 1 87 ? 32.686 13.106 -0.486 1.00 8.79 87 VAL A O 1
ATOM 634 N N . ASP A 1 88 ? 31.029 13.545 -1.954 1.00 9.84 88 ASP A N 1
ATOM 635 C CA . ASP A 1 88 ? 31.915 14.117 -2.959 1.00 9.50 88 ASP A CA 1
ATOM 636 C C . ASP A 1 88 ? 31.712 15.608 -2.716 1.00 8.99 88 ASP A C 1
ATOM 637 O O . ASP A 1 88 ? 30.646 16.152 -3.012 1.00 9.97 88 ASP A O 1
ATOM 642 N N . LEU A 1 89 ? 32.724 16.259 -2.160 1.00 8.85 89 LEU A N 1
ATOM 643 C CA . LEU A 1 89 ? 32.631 17.675 -1.840 1.00 10.75 89 LEU A CA 1
ATOM 644 C C . LEU A 1 89 ? 32.703 18.631 -3.032 1.00 10.85 89 LEU A C 1
ATOM 645 O O . LEU A 1 89 ? 32.448 19.823 -2.884 1.00 11.54 89 LEU A O 1
ATOM 650 N N . GLY A 1 90 ? 33.063 18.116 -4.207 1.00 10.28 90 GLY A N 1
ATOM 651 C CA . GLY A 1 90 ? 33.095 18.952 -5.398 1.00 11.24 90 GLY A CA 1
ATOM 652 C C . GLY A 1 90 ? 34.321 19.776 -5.745 1.00 12.47 90 GLY A C 1
ATOM 653 O O . GLY A 1 90 ? 34.700 19.840 -6.915 1.00 13.69 90 GLY A O 1
ATOM 654 N N . PHE A 1 91 ? 34.944 20.424 -4.769 1.00 11.91 91 PHE A N 1
ATOM 655 C CA . PHE A 1 91 ? 36.120 21.232 -5.070 1.00 12.16 91 PHE A CA 1
ATOM 656 C C . PHE A 1 91 ? 37.388 20.390 -5.184 1.00 10.51 91 PHE A C 1
ATOM 657 O O . PHE A 1 91 ? 37.343 19.168 -5.061 1.00 10.66 91 PHE A O 1
ATOM 665 N N . GLY A 1 92 ? 38.512 21.053 -5.440 1.00 12.34 92 GLY A N 1
ATOM 666 C CA . GLY A 1 92 ? 39.776 20.352 -5.579 1.00 12.47 92 GLY A CA 1
ATOM 667 C C . GLY A 1 92 ? 39.830 19.489 -6.827 1.00 11.19 92 GLY A C 1
ATOM 668 O O . GLY A 1 92 ? 40.497 18.457 -6.854 1.00 10.48 92 GLY A O 1
ATOM 669 N N . ALA A 1 93 ? 39.129 19.919 -7.870 1.00 10.59 93 ALA A N 1
ATOM 670 C CA . ALA A 1 93 ? 39.090 19.173 -9.118 1.00 10.61 93 ALA A CA 1
ATOM 671 C C . ALA A 1 93 ? 40.460 18.999 -9.768 1.00 10.08 93 ALA A C 1
ATOM 672 O O . ALA A 1 93 ? 41.269 19.925 -9.813 1.00 11.32 93 ALA A O 1
ATOM 674 N N . CYS A 1 94 ? 40.697 17.791 -10.260 1.00 9.76 94 CYS A N 1
ATOM 675 C CA . CYS A 1 94 ? 41.927 17.438 -10.957 1.00 9.50 94 CYS A CA 1
ATOM 676 C C . CYS A 1 94 ? 41.741 16.037 -11.529 1.00 9.06 94 CYS A C 1
ATOM 677 O O . CYS A 1 94 ? 40.671 15.438 -11.385 1.00 8.71 94 CYS A O 1
ATOM 680 N N . ARG A 1 95 ? 42.770 15.514 -12.185 1.00 8.87 95 ARG A N 1
ATOM 681 C CA . ARG A 1 95 ? 42.672 14.190 -12.780 1.00 9.33 95 ARG A CA 1
ATOM 682 C C . ARG A 1 95 ? 44.018 13.480 -12.787 1.00 9.01 95 ARG A C 1
ATOM 683 O O . 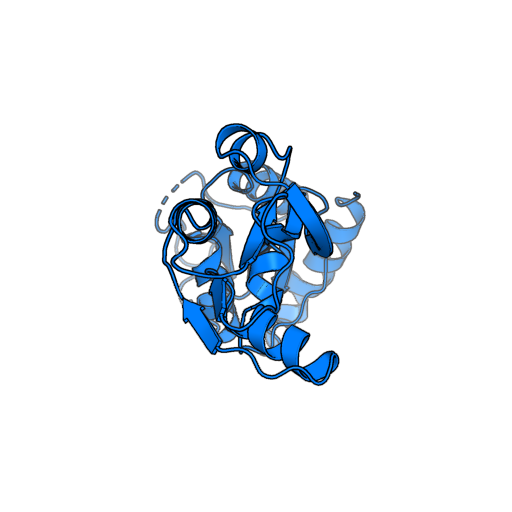ARG A 1 95 ? 45.068 14.122 -12.776 1.00 9.76 95 ARG A O 1
ATOM 691 N N . LEU A 1 96 ? 43.968 12.154 -12.780 1.00 8.94 96 LEU A N 1
ATOM 692 C CA . LEU A 1 96 ? 45.159 11.317 -12.835 1.00 8.58 96 LEU A CA 1
ATOM 693 C C . LEU A 1 96 ? 45.258 10.877 -14.287 1.00 8.72 96 LEU A C 1
ATOM 694 O O . LEU A 1 96 ? 44.304 10.324 -14.834 1.00 8.97 96 LEU A O 1
ATOM 699 N N . SER A 1 97 ? 46.405 11.122 -14.906 1.00 8.88 97 SER A N 1
ATOM 700 C CA . SER A 1 97 ? 46.584 10.767 -16.305 1.00 9.15 97 SER A CA 1
ATOM 701 C C . SER A 1 97 ? 47.903 10.072 -16.592 1.00 9.72 97 SER A C 1
ATOM 702 O O . SER A 1 97 ? 48.861 10.169 -15.817 1.00 9.10 97 SER A O 1
ATOM 705 N N . LEU A 1 98 ? 47.930 9.368 -17.722 1.00 9.23 98 LEU A N 1
ATOM 706 C CA . LEU A 1 98 ? 49.130 8.696 -18.203 1.00 8.51 98 LEU A CA 1
ATOM 707 C C . LEU A 1 98 ? 49.772 9.786 -19.058 1.00 9.13 98 LEU A C 1
ATOM 708 O O . LEU A 1 98 ? 49.150 10.317 -19.985 1.00 10.96 98 LEU A O 1
ATOM 713 N N . ILE A 1 99 ? 51.013 10.122 -18.729 1.00 8.88 99 ILE A N 1
ATOM 714 C CA . ILE A 1 99 ? 51.741 11.191 -19.395 1.00 8.88 99 ILE A CA 1
ATOM 715 C C . ILE A 1 99 ? 53.050 10.691 -19.995 1.00 9.39 99 ILE A C 1
ATOM 716 O O . ILE A 1 99 ? 53.759 9.899 -19.380 1.00 9.28 99 ILE A O 1
ATOM 721 N N . ARG A 1 100 ? 53.368 11.146 -21.203 1.00 9.06 100 ARG A N 1
ATOM 722 C CA . ARG A 1 100 ? 54.604 10.730 -21.861 1.00 10.24 100 ARG A CA 1
ATOM 723 C C . ARG A 1 100 ? 55.130 11.839 -22.750 1.00 9.27 100 ARG A C 1
ATOM 724 O O . ARG A 1 100 ? 54.436 12.820 -23.018 1.00 8.94 100 ARG A O 1
ATOM 732 N N . ARG A 1 101 ? 56.377 11.690 -23.186 1.00 10.41 101 ARG A N 1
ATOM 733 C CA . ARG A 1 101 ? 56.943 12.640 -24.129 1.00 9.38 101 ARG A CA 1
ATOM 734 C C . ARG A 1 101 ? 56.195 12.266 -25.406 1.00 9.42 101 ARG A C 1
ATOM 735 O O . ARG A 1 101 ? 56.035 11.085 -25.704 1.00 11.18 101 ARG A O 1
ATOM 743 N N . PRO A 1 102 ? 55.713 13.259 -26.164 1.00 9.19 102 PRO A N 1
ATOM 744 C CA . PRO A 1 102 ? 54.987 12.931 -27.396 1.00 10.71 102 PRO A CA 1
ATOM 745 C C . PRO A 1 102 ? 55.822 12.161 -28.421 1.00 12.90 102 PRO A C 1
ATOM 746 O O . PRO A 1 102 ? 55.296 11.328 -29.164 1.00 13.21 102 PRO A O 1
ATOM 750 N N . GLY A 1 103 ? 57.123 12.425 -28.453 1.00 13.70 103 GLY A N 1
ATOM 751 C CA . GLY A 1 103 ? 57.972 11.741 -29.407 1.00 16.41 103 GLY A CA 1
ATOM 752 C C . GLY A 1 103 ? 58.307 10.318 -29.018 1.00 16.76 103 GLY A C 1
ATOM 753 O O . GLY A 1 103 ? 58.841 9.564 -29.832 1.00 18.16 103 GLY A O 1
ATOM 754 N N . ASP A 1 104 ? 57.982 9.944 -27.785 1.00 15.38 104 ASP A N 1
ATOM 755 C CA . ASP A 1 104 ? 58.268 8.609 -27.270 1.00 18.57 104 ASP 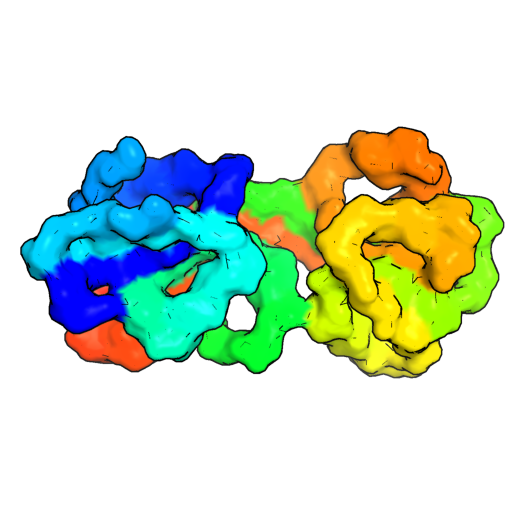A CA 1
ATOM 756 C C . ASP A 1 104 ? 57.058 7.682 -27.367 1.00 19.12 104 ASP A C 1
ATOM 757 O O . ASP A 1 104 ? 56.174 7.698 -26.515 1.00 19.92 104 ASP A O 1
ATOM 762 N N . THR A 1 105 ? 57.026 6.870 -28.419 1.00 18.11 105 THR A N 1
ATOM 763 C CA . THR A 1 105 ? 55.918 5.950 -28.641 1.00 19.96 105 THR A CA 1
ATOM 764 C C . THR A 1 105 ? 56.319 4.494 -28.447 1.00 20.62 105 THR A C 1
ATOM 765 O O . THR A 1 105 ? 55.547 3.588 -28.765 1.00 20.59 105 THR A O 1
ATOM 769 N N . GLY A 1 106 ? 57.525 4.274 -27.935 1.00 19.87 106 GLY A N 1
ATOM 770 C CA . GLY A 1 106 ? 57.991 2.918 -27.704 1.00 20.46 106 GLY A CA 1
ATOM 771 C C . GLY A 1 106 ? 57.182 2.225 -26.622 1.00 20.32 106 GLY A C 1
ATOM 772 O O . GLY A 1 106 ? 56.379 2.866 -25.946 1.00 19.73 106 GLY A O 1
ATOM 773 N N . PRO A 1 107 ? 57.366 0.909 -26.435 1.00 20.57 107 PRO A N 1
ATOM 774 C CA . PRO A 1 107 ? 56.617 0.178 -25.407 1.00 20.53 107 PRO A CA 1
ATOM 775 C C . PRO A 1 107 ? 56.847 0.736 -24.006 1.00 18.96 107 PRO A C 1
ATOM 776 O O . PRO A 1 107 ? 57.932 1.221 -23.690 1.00 19.57 107 PRO A O 1
ATOM 780 N N . ILE A 1 108 ? 55.818 0.667 -23.172 1.00 18.94 108 ILE A N 1
ATOM 781 C CA . ILE A 1 108 ? 55.925 1.157 -21.804 1.00 18.75 108 ILE A CA 1
ATOM 782 C C . ILE A 1 108 ? 56.445 0.053 -20.893 1.00 18.15 108 ILE A C 1
ATOM 783 O O . ILE A 1 108 ? 55.715 -0.873 -20.538 1.00 19.27 108 ILE A O 1
ATOM 788 N N . ARG A 1 109 ? 57.720 0.158 -20.533 1.00 16.70 109 ARG A N 1
ATOM 789 C CA . ARG A 1 109 ? 58.363 -0.828 -19.675 1.00 15.69 109 ARG A CA 1
ATOM 790 C C . ARG A 1 109 ? 58.529 -0.326 -18.240 1.00 14.37 109 ARG A C 1
ATOM 791 O O . ARG A 1 109 ? 58.595 -1.120 -17.302 1.00 14.63 109 ARG A O 1
ATOM 793 N N . ARG A 1 110 ? 58.601 0.991 -18.075 1.00 13.87 110 ARG A N 1
ATOM 794 C CA . ARG A 1 110 ? 58.770 1.583 -16.750 1.00 12.54 110 ARG A CA 1
ATOM 795 C C . ARG A 1 110 ? 57.915 2.832 -16.604 1.00 12.30 110 ARG A C 1
ATOM 796 O O . ARG A 1 110 ? 57.877 3.682 -17.495 1.00 11.90 110 ARG A O 1
ATOM 804 N N . VAL A 1 111 ? 57.231 2.937 -15.469 1.00 11.71 111 VAL A N 1
ATOM 805 C CA . VAL A 1 111 ? 56.369 4.079 -15.186 1.00 11.74 111 VAL A CA 1
ATOM 806 C C . VAL A 1 111 ? 56.724 4.710 -13.844 1.00 11.17 111 VAL A C 1
ATOM 807 O O . VAL A 1 111 ? 56.766 4.017 -12.827 1.00 12.01 111 VAL A O 1
ATOM 811 N N . ALA A 1 112 ? 56.979 6.015 -13.846 1.00 9.99 112 ALA A N 1
ATOM 812 C CA . ALA A 1 112 ? 57.307 6.737 -12.617 1.00 10.22 112 ALA A CA 1
ATOM 813 C C . ALA A 1 112 ? 56.032 7.391 -12.099 1.00 9.00 112 ALA A C 1
ATOM 814 O O . ALA A 1 112 ? 55.221 7.891 -12.883 1.00 10.27 112 ALA A O 1
ATOM 816 N N . THR A 1 113 ? 55.858 7.403 -10.781 1.00 9.18 113 THR A N 1
ATOM 817 C CA . THR A 1 113 ? 54.649 7.972 -10.196 1.00 9.40 113 THR A CA 1
ATOM 818 C C . THR A 1 113 ? 54.746 8.099 -8.682 1.00 10.51 113 THR A C 1
ATOM 819 O O . THR A 1 113 ? 55.612 7.489 -8.048 1.00 9.99 113 THR A O 1
ATOM 823 N N . LYS A 1 114 ? 53.861 8.912 -8.111 1.00 10.31 114 LYS A N 1
ATOM 824 C CA . LYS A 1 114 ? 53.798 9.062 -6.665 1.00 12.00 114 LYS A CA 1
ATOM 825 C C . LYS A 1 114 ? 52.507 8.360 -6.241 1.00 10.36 114 LYS A C 1
ATOM 826 O O . LYS A 1 114 ? 52.087 8.438 -5.087 1.00 10.86 114 LYS A O 1
ATOM 832 N N . TYR A 1 115 ? 51.896 7.662 -7.201 1.00 9.59 115 TYR A N 1
ATOM 833 C CA . TYR A 1 115 ? 50.665 6.898 -6.990 1.00 9.71 115 TYR A CA 1
ATOM 834 C C . TYR A 1 115 ? 50.962 5.456 -7.409 1.00 10.26 115 TYR A C 1
ATOM 835 O O . TYR A 1 115 ? 50.345 4.929 -8.336 1.00 10.42 115 TYR A O 1
ATOM 844 N N . PRO A 1 116 ? 51.910 4.793 -6.722 1.00 11.11 116 PRO A N 1
ATOM 845 C CA . PRO A 1 116 ? 52.302 3.411 -7.026 1.00 11.36 116 PRO A CA 1
ATOM 846 C C . PRO A 1 116 ? 51.219 2.338 -6.964 1.00 12.00 116 PRO A C 1
AT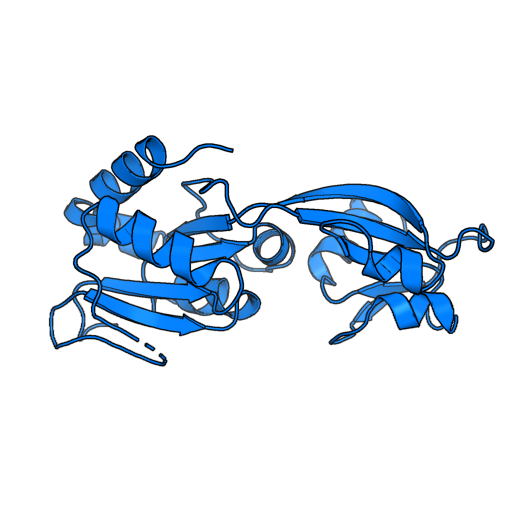OM 847 O O . PRO A 1 116 ? 51.208 1.415 -7.779 1.00 11.60 116 PRO A O 1
ATOM 851 N N . ASN A 1 117 ? 50.316 2.444 -5.995 1.00 12.00 117 ASN A N 1
ATOM 852 C CA . ASN A 1 117 ? 49.256 1.452 -5.869 1.00 12.58 117 ASN A CA 1
ATOM 853 C C . ASN A 1 117 ? 48.233 1.579 -6.985 1.00 11.75 117 ASN A C 1
ATOM 854 O O . ASN A 1 117 ? 47.836 0.584 -7.591 1.00 12.34 117 ASN A O 1
ATOM 859 N N . PHE A 1 118 ? 47.809 2.808 -7.248 1.00 11.42 118 PHE A N 1
ATOM 860 C CA . PHE A 1 118 ? 46.847 3.071 -8.306 1.00 9.77 118 PHE A CA 1
ATOM 861 C C . PHE A 1 118 ? 47.424 2.602 -9.642 1.00 9.09 118 PHE A C 1
ATOM 862 O O . PHE A 1 118 ? 46.761 1.910 -10.412 1.00 10.47 118 PHE A O 1
ATOM 870 N N . THR A 1 119 ? 48.674 2.975 -9.892 1.00 9.95 119 THR A N 1
ATOM 871 C CA . THR A 1 119 ? 49.362 2.627 -11.132 1.00 10.76 119 THR A CA 1
ATOM 872 C C . THR A 1 119 ? 49.508 1.124 -11.334 1.00 11.26 119 THR A C 1
ATOM 873 O O . THR A 1 119 ? 49.232 0.607 -12.419 1.00 11.12 119 THR A O 1
ATOM 877 N N . ALA A 1 120 ? 49.944 0.419 -10.297 1.00 11.94 120 ALA A N 1
ATOM 878 C CA . ALA A 1 120 ? 50.107 -1.024 -10.389 1.00 13.16 120 ALA A CA 1
ATOM 879 C C . ALA A 1 120 ? 48.755 -1.688 -10.652 1.00 13.85 120 ALA A C 1
ATOM 880 O O . ALA A 1 120 ? 48.661 -2.639 -11.431 1.00 13.51 120 ALA A O 1
ATOM 882 N N . ARG A 1 121 ? 47.708 -1.185 -10.005 1.00 13.76 121 ARG A N 1
ATOM 883 C CA . ARG A 1 121 ? 46.376 -1.750 -10.189 1.00 14.90 121 ARG A CA 1
ATOM 884 C C . ARG A 1 121 ? 45.894 -1.529 -11.619 1.00 14.01 121 ARG A C 1
ATOM 885 O O . ARG A 1 121 ? 45.345 -2.434 -12.245 1.00 14.94 121 ARG A O 1
ATOM 893 N N . LEU A 1 122 ? 46.108 -0.322 -12.130 1.00 14.01 122 LEU A N 1
ATOM 894 C CA . LEU A 1 122 ? 45.706 0.009 -13.490 1.00 16.13 122 LEU A CA 1
ATOM 895 C C . LEU A 1 122 ? 46.438 -0.889 -14.494 1.00 14.86 122 LEU A C 1
ATOM 896 O O . LEU A 1 122 ? 45.822 -1.435 -15.411 1.00 15.01 122 LEU A O 1
ATOM 901 N N . LEU A 1 123 ? 47.747 -1.051 -14.322 1.00 14.90 123 LEU A N 1
ATOM 902 C CA . LEU A 1 123 ? 48.516 -1.894 -15.233 1.00 15.76 123 LEU A CA 1
ATOM 903 C C . LEU A 1 123 ? 47.987 -3.326 -15.239 1.00 16.62 123 LEU A C 1
ATOM 904 O O . LEU A 1 123 ? 47.835 -3.936 -16.299 1.00 17.35 123 LEU A O 1
ATOM 909 N N . LYS A 1 124 ? 47.704 -3.862 -14.057 1.00 17.02 124 LYS A N 1
ATOM 910 C CA . LYS A 1 124 ? 47.192 -5.219 -13.957 1.00 18.84 124 LYS A CA 1
ATOM 911 C C . LYS A 1 124 ? 45.808 -5.354 -14.596 1.00 19.38 124 LYS A C 1
ATOM 912 O O . LYS A 1 124 ? 45.520 -6.353 -15.260 1.00 20.46 124 LYS A O 1
ATOM 918 N N . GLU A 1 125 ? 44.948 -4.360 -14.396 1.00 18.58 125 GLU A N 1
ATOM 919 C CA . GLU A 1 125 ? 43.613 -4.426 -14.980 1.00 19.66 125 GLU A CA 1
ATOM 920 C C . GLU A 1 125 ? 43.725 -4.553 -16.489 1.00 19.14 125 GLU A C 1
ATOM 921 O O . GLU A 1 125 ? 42.883 -5.180 -17.129 1.00 20.31 125 GLU A O 1
ATOM 927 N N . ARG A 1 126 ? 44.775 -3.961 -17.051 1.00 18.13 126 ARG A N 1
ATOM 928 C CA . ARG A 1 126 ? 44.994 -4.002 -18.489 1.00 20.06 126 ARG A CA 1
ATOM 929 C C . ARG A 1 126 ? 45.894 -5.154 -18.914 1.00 19.35 126 ARG A C 1
ATOM 930 O O . ARG A 1 126 ? 46.304 -5.229 -20.071 1.00 21.20 126 ARG A O 1
ATOM 938 N N . GLY A 1 127 ? 46.185 -6.053 -17.977 1.00 19.32 127 GLY A N 1
ATOM 939 C CA . GLY A 1 127 ? 47.019 -7.204 -18.274 1.00 19.48 127 GLY A CA 1
ATOM 940 C C . GLY A 1 127 ? 48.435 -6.850 -18.684 1.00 19.62 127 GLY A C 1
ATOM 941 O O . GLY A 1 127 ? 49.083 -7.586 -19.432 1.00 20.41 127 GLY A O 1
ATOM 942 N N . TRP A 1 128 ? 48.931 -5.727 -18.181 1.00 19.61 128 TRP A N 1
ATOM 943 C CA . TRP A 1 128 ? 50.273 -5.295 -18.522 1.00 19.41 128 TRP A CA 1
ATOM 944 C C . TRP A 1 128 ? 51.258 -5.468 -17.378 1.00 19.13 128 TRP A C 1
ATOM 945 O O . TRP A 1 128 ? 50.898 -5.371 -16.200 1.00 20.78 128 TRP A O 1
ATOM 947 N N . ALA A 1 129 ? 52.503 -5.750 -17.743 1.00 20.01 129 ALA A N 1
ATOM 948 C CA . ALA A 1 129 ? 53.577 -5.919 -16.781 1.00 20.16 129 ALA A CA 1
ATOM 949 C C . ALA A 1 129 ? 54.582 -4.820 -17.081 1.00 21.53 129 ALA A C 1
ATOM 950 O O . ALA A 1 129 ? 55.209 -4.800 -18.144 1.00 22.14 129 ALA A O 1
ATOM 952 N N . ALA A 1 130 ? 54.710 -3.883 -16.154 1.00 20.21 130 ALA A N 1
ATOM 953 C CA . ALA A 1 130 ? 55.640 -2.784 -16.319 1.00 19.39 130 ALA A CA 1
ATOM 954 C C . ALA A 1 130 ? 56.135 -2.445 -14.937 1.00 18.76 130 ALA A C 1
ATOM 955 O O . ALA A 1 130 ? 55.391 -2.565 -13.964 1.00 21.10 130 ALA A O 1
ATOM 957 N N . ASP A 1 131 ? 57.394 -2.045 -14.843 1.00 16.57 131 ASP A N 1
ATOM 958 C CA . ASP A 1 131 ? 57.953 -1.689 -13.558 1.00 16.76 131 ASP A CA 1
ATOM 959 C C . ASP A 1 131 ? 57.415 -0.337 -13.127 1.00 14.40 131 ASP A C 1
ATOM 960 O O . ASP A 1 131 ? 57.237 0.565 -13.944 1.00 17.27 131 ASP A O 1
ATOM 965 N N . VAL A 1 132 ? 57.128 -0.213 -11.839 1.00 13.23 132 VAL A N 1
ATOM 966 C CA . VAL A 1 132 ? 56.627 1.035 -11.295 1.00 13.18 132 VAL A CA 1
ATOM 967 C C . VAL A 1 132 ? 57.687 1.595 -10.360 1.00 13.53 132 VAL A C 1
ATOM 968 O O . VAL A 1 132 ? 58.069 0.943 -9.391 1.00 14.54 132 VAL A O 1
ATOM 972 N N . VAL A 1 133 ? 58.181 2.788 -10.665 1.00 12.45 133 VAL A N 1
ATOM 973 C CA . VAL A 1 133 ? 59.185 3.420 -9.822 1.00 13.43 133 VAL A CA 1
ATOM 974 C C . VAL A 1 133 ? 58.536 4.599 -9.116 1.00 12.06 133 VAL A C 1
ATOM 975 O O . VAL A 1 133 ? 57.975 5.494 -9.753 1.00 12.25 133 VAL A O 1
ATOM 979 N N . GLU A 1 134 ? 58.598 4.589 -7.790 1.00 12.50 134 GLU A N 1
ATOM 980 C CA . GLU A 1 134 ? 57.991 5.659 -7.020 1.00 12.24 134 GLU A CA 1
ATOM 981 C C . GLU A 1 134 ? 58.921 6.842 -6.813 1.00 12.35 134 GLU A C 1
ATOM 982 O O . GLU A 1 134 ? 60.079 6.678 -6.417 1.00 13.57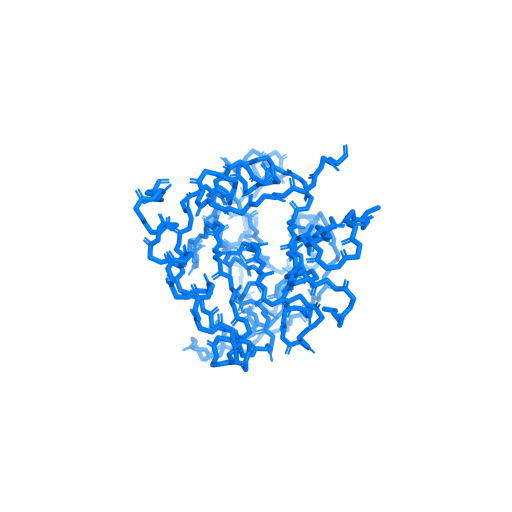 134 GLU A O 1
ATOM 988 N N . LEU A 1 135 ? 58.403 8.033 -7.090 1.00 10.40 135 LEU A N 1
ATOM 989 C CA . LEU A 1 135 ? 59.150 9.267 -6.907 1.00 11.30 135 LEU A CA 1
ATOM 990 C C . LEU A 1 135 ? 58.332 10.149 -5.973 1.00 10.91 135 LEU A C 1
ATOM 991 O O . LEU A 1 135 ? 57.119 9.970 -5.842 1.00 11.16 135 LEU A O 1
ATOM 996 N N . SER A 1 136 ? 59.001 11.104 -5.337 1.00 10.61 136 SER A N 1
ATOM 997 C CA . SER A 1 136 ? 58.363 12.005 -4.385 1.00 12.83 136 SER A CA 1
ATOM 998 C C . SER A 1 136 ? 57.749 13.253 -5.013 1.00 12.25 136 SER A C 1
ATOM 999 O O . SER A 1 136 ? 56.669 13.684 -4.608 1.00 14.51 136 SER A O 1
ATOM 1002 N N . GLY A 1 137 ? 58.434 13.836 -5.993 1.00 12.07 137 GLY A N 1
ATOM 1003 C CA . GLY A 1 137 ? 57.914 15.031 -6.628 1.00 11.73 137 GLY A CA 1
ATOM 1004 C C . GLY A 1 137 ? 58.448 15.266 -8.028 1.00 10.98 137 GLY A C 1
ATOM 1005 O O . GLY A 1 137 ? 59.295 14.514 -8.516 1.00 10.79 137 GLY A O 1
ATOM 1006 N N . ASN A 1 138 ? 57.940 16.310 -8.675 1.00 11.69 138 ASN A N 1
ATOM 1007 C CA . ASN A 1 138 ? 58.365 16.674 -10.025 1.00 11.88 138 ASN A CA 1
ATOM 1008 C C . ASN A 1 138 ? 58.397 15.443 -10.929 1.00 10.48 138 ASN A C 1
ATOM 1009 O O . ASN A 1 138 ? 59.375 15.202 -11.644 1.00 9.87 138 ASN A O 1
ATOM 1014 N N . ILE A 1 139 ? 57.317 14.672 -10.891 1.00 10.09 139 ILE A N 1
ATOM 1015 C CA . ILE A 1 139 ? 57.198 13.446 -11.674 1.00 11.48 139 ILE A CA 1
ATOM 1016 C C . ILE A 1 139 ? 57.441 13.628 -13.172 1.00 10.88 139 ILE A C 1
ATOM 1017 O O . ILE A 1 139 ? 57.975 12.733 -13.830 1.00 10.59 139 ILE A O 1
ATOM 1022 N N . GLU A 1 140 ? 57.064 14.783 -13.708 1.00 10.44 140 GLU A N 1
ATOM 1023 C CA . GLU A 1 140 ? 57.247 15.023 -15.132 1.00 10.77 140 GLU A CA 1
ATOM 1024 C C . GLU A 1 140 ? 58.705 14.883 -15.569 1.00 10.36 140 GLU A C 1
ATOM 1025 O O . GLU A 1 140 ? 58.979 14.527 -16.718 1.00 9.66 140 GLU A O 1
ATOM 1031 N N . LEU A 1 141 ? 59.637 15.142 -14.653 1.00 10.00 141 LEU A N 1
ATOM 1032 C CA . LEU A 1 141 ? 61.062 15.036 -14.962 1.00 10.15 141 LEU A CA 1
ATOM 1033 C C . LEU A 1 141 ? 61.492 13.613 -15.291 1.00 9.36 141 LEU A C 1
ATOM 1034 O O . LEU A 1 141 ? 62.468 13.409 -16.014 1.00 9.53 141 LEU A O 1
ATOM 1039 N N . ALA A 1 142 ? 60.773 12.629 -14.761 1.00 9.10 142 ALA A N 1
ATOM 1040 C CA . ALA A 1 142 ? 61.097 11.236 -15.029 1.00 9.29 142 ALA A CA 1
ATOM 1041 C C . ALA A 1 142 ? 60.900 10.942 -16.515 1.00 9.76 142 ALA A C 1
ATOM 1042 O O . ALA A 1 142 ? 61.631 10.145 -17.103 1.00 10.10 142 ALA A O 1
ATOM 1044 N N . ALA A 1 143 ? 59.906 11.588 -17.119 1.00 9.46 143 ALA A N 1
ATOM 1045 C CA . ALA A 1 143 ? 59.631 11.388 -18.538 1.00 10.25 143 ALA A CA 1
ATOM 1046 C C . ALA A 1 143 ? 60.621 12.181 -19.390 1.00 10.00 143 ALA A C 1
ATOM 1047 O O . ALA A 1 143 ? 61.155 11.664 -20.373 1.00 9.57 143 ALA A O 1
ATOM 1049 N N . VAL A 1 144 ? 60.864 13.433 -19.015 1.00 10.21 144 VAL A N 1
ATOM 1050 C CA . VAL A 1 144 ? 61.789 14.286 -19.760 1.00 11.00 144 VAL A CA 1
ATOM 1051 C C . VAL A 1 144 ? 63.203 13.716 -19.811 1.00 10.11 144 VAL A C 1
ATOM 1052 O O . VAL A 1 144 ? 63.855 13.734 -20.857 1.00 10.57 144 VAL A O 1
ATOM 1056 N N . THR A 1 145 ? 63.669 13.204 -18.677 1.00 9.65 145 THR A N 1
ATOM 1057 C CA . THR A 1 145 ? 65.018 12.660 -18.580 1.00 10.41 145 THR A CA 1
ATOM 1058 C C . THR A 1 145 ? 65.163 11.236 -19.083 1.00 11.76 145 THR A C 1
ATOM 1059 O O . THR A 1 145 ? 66.279 10.744 -19.235 1.00 13.17 145 THR A O 1
ATOM 1063 N N . GLY A 1 146 ? 64.043 10.565 -19.324 1.00 11.74 146 GLY A N 1
ATOM 1064 C CA . GLY A 1 146 ? 64.107 9.198 -19.803 1.00 14.15 146 GLY A CA 1
ATOM 1065 C C . GLY A 1 146 ? 64.214 8.184 -18.681 1.00 14.69 146 GLY A C 1
ATOM 1066 O O . GLY A 1 146 ? 64.487 7.009 -18.916 1.00 15.40 146 GLY A O 1
ATOM 1067 N N . LEU A 1 147 ? 64.011 8.633 -17.447 1.00 12.93 147 LEU A N 1
ATOM 1068 C CA . LEU A 1 147 ? 64.072 7.726 -16.312 1.00 13.31 147 LEU A CA 1
ATOM 1069 C C . LEU A 1 147 ? 62.998 6.657 -16.490 1.00 12.74 147 LEU A C 1
ATOM 1070 O O . LEU A 1 147 ? 63.201 5.492 -16.152 1.00 13.99 147 LEU A O 1
ATOM 1075 N N . ALA A 1 148 ? 61.855 7.066 -17.032 1.00 11.99 148 ALA A N 1
ATOM 1076 C CA . ALA A 1 148 ? 60.739 6.159 -17.276 1.00 11.84 148 ALA A CA 1
ATOM 1077 C C . ALA A 1 148 ? 60.139 6.454 -18.652 1.00 11.95 148 ALA A C 1
ATOM 1078 O O . ALA A 1 148 ? 60.301 7.550 -19.184 1.00 13.62 148 ALA A O 1
ATOM 1080 N N . ASP A 1 149 ? 59.445 5.473 -19.220 1.00 10.47 149 ASP A N 1
ATOM 1081 C CA . ASP A 1 149 ? 58.826 5.640 -20.530 1.00 11.88 149 ASP A CA 1
ATOM 1082 C C . ASP A 1 149 ? 57.524 6.422 -20.426 1.00 10.59 149 ASP A C 1
ATOM 1083 O O . ASP A 1 149 ? 57.033 6.967 -21.413 1.00 10.71 149 ASP A O 1
ATOM 1088 N N . ALA A 1 150 ? 56.963 6.471 -19.224 1.00 10.12 150 ALA A N 1
ATOM 1089 C CA . ALA A 1 150 ? 55.721 7.191 -18.994 1.00 10.07 150 ALA A CA 1
ATOM 1090 C C . ALA A 1 150 ? 55.566 7.460 -17.510 1.00 9.59 150 ALA A C 1
ATOM 1091 O O . ALA A 1 150 ? 56.270 6.878 -16.680 1.00 9.63 150 ALA A O 1
ATOM 1093 N N . VAL A 1 151 ? 54.648 8.355 -17.178 1.00 9.80 151 VAL A N 1
ATOM 1094 C CA . VAL A 1 151 ? 54.393 8.670 -15.786 1.00 8.88 151 VAL A CA 1
ATOM 1095 C C . VAL A 1 151 ? 52.897 8.771 -15.570 1.00 8.81 151 VAL A C 1
ATOM 1096 O O . VAL A 1 151 ? 52.129 8.988 -16.511 1.00 9.48 151 VAL A O 1
ATOM 1100 N N . VAL A 1 152 ? 52.490 8.569 -14.325 1.00 8.33 152 VAL A N 1
ATOM 1101 C CA . VAL A 1 152 ? 51.093 8.683 -13.939 1.00 9.46 152 VAL A CA 1
ATOM 1102 C C . VAL A 1 152 ? 51.120 9.741 -12.851 1.00 9.25 152 VAL A C 1
ATOM 1103 O O . VAL A 1 152 ? 51.712 9.538 -11.788 1.00 10.70 152 VAL A O 1
ATOM 1107 N N . ASP A 1 153 ? 50.508 10.885 -13.128 1.00 9.28 153 ASP A N 1
ATOM 1108 C CA . ASP A 1 153 ? 50.506 11.977 -12.170 1.00 9.65 153 ASP A CA 1
ATOM 1109 C C . ASP A 1 153 ? 49.208 12.764 -12.255 1.00 8.30 153 ASP A C 1
ATOM 1110 O O . ASP A 1 153 ? 48.417 12.579 -13.182 1.00 9.07 153 ASP A O 1
ATOM 1115 N N . VAL A 1 154 ? 48.993 13.639 -11.279 1.00 9.79 154 VAL A N 1
ATOM 1116 C CA . VAL A 1 154 ? 47.792 14.458 -11.245 1.00 10.60 154 VAL A CA 1
ATOM 1117 C C . VAL A 1 154 ? 47.967 15.702 -12.112 1.00 10.48 154 VAL A C 1
ATOM 1118 O O . VAL A 1 154 ? 49.047 16.298 -12.164 1.00 11.82 154 VAL A O 1
ATOM 1122 N N . VAL A 1 155 ? 46.893 16.074 -12.801 1.00 11.20 155 VAL A N 1
ATOM 1123 C CA . VAL A 1 155 ? 46.885 17.234 -13.681 1.00 12.42 155 VAL A CA 1
ATOM 1124 C C . VAL A 1 155 ? 45.678 18.118 -13.377 1.00 12.02 155 VAL A C 1
ATOM 1125 O O . VAL A 1 155 ? 44.601 17.618 -13.046 1.00 11.01 155 VAL A O 1
ATOM 1129 N N . GLN A 1 156 ? 45.871 19.430 -13.476 1.00 13.24 156 GLN A N 1
ATOM 1130 C CA . GLN A 1 156 ? 44.796 20.393 -13.260 1.00 16.76 156 GLN A CA 1
ATOM 1131 C C . GLN A 1 156 ? 44.551 21.123 -14.573 1.00 16.04 156 GLN A C 1
ATOM 1132 O O . GLN A 1 156 ? 43.571 20.857 -15.261 1.00 17.27 156 GLN A O 1
ATOM 1138 N N . THR A 1 157 ? 45.456 22.036 -14.917 1.00 15.23 157 THR A N 1
ATOM 1139 C CA . THR A 1 157 ? 45.347 22.813 -16.149 1.00 16.61 157 THR A CA 1
ATOM 1140 C C . THR A 1 157 ? 46.291 22.293 -17.223 1.00 15.34 157 THR A C 1
ATOM 1141 O O . THR A 1 157 ? 46.127 22.604 -18.406 1.00 18.24 157 THR A O 1
ATOM 1145 N N . GLY A 1 158 ? 47.288 21.518 -16.806 1.00 15.18 158 GLY A N 1
ATOM 1146 C CA . GLY A 1 158 ? 48.248 20.978 -17.750 1.00 13.16 158 GLY A CA 1
ATOM 1147 C C . GLY A 1 158 ? 49.408 21.920 -18.024 1.00 12.66 158 GLY A C 1
ATOM 1148 O O . GLY A 1 158 ? 50.242 21.646 -18.883 1.00 12.75 158 GLY A O 1
ATOM 1149 N N . ALA A 1 159 ? 49.477 23.025 -17.290 1.00 11.76 159 ALA A N 1
ATOM 1150 C CA . ALA A 1 159 ? 50.551 23.998 -17.481 1.00 11.89 159 ALA A CA 1
ATOM 1151 C C . ALA A 1 159 ? 51.937 23.404 -17.225 1.00 11.54 159 ALA A C 1
ATOM 1152 O O . ALA A 1 159 ? 52.883 23.662 -17.973 1.00 11.58 159 ALA A O 1
ATOM 1154 N N . THR A 1 160 ? 52.057 22.611 -16.167 1.00 10.62 160 THR A N 1
ATOM 1155 C CA . THR A 1 160 ? 53.332 21.997 -15.820 1.00 11.51 160 THR A CA 1
ATOM 1156 C C . THR A 1 160 ? 53.782 20.980 -16.863 1.00 11.51 160 THR A C 1
ATOM 1157 O O . THR A 1 160 ? 54.930 21.011 -17.311 1.00 10.96 160 THR A O 1
ATOM 1161 N N . LEU A 1 161 ? 52.893 20.078 -17.256 1.00 11.29 161 LEU A N 1
ATOM 1162 C CA . LEU A 1 161 ? 53.282 19.075 -18.233 1.00 13.27 161 LEU A CA 1
ATOM 1163 C C . LEU A 1 161 ? 53.587 19.696 -19.596 1.00 12.65 161 LEU A C 1
ATOM 1164 O O . LEU A 1 161 ? 54.474 19.223 -20.304 1.00 13.06 161 LEU A O 1
ATOM 1169 N N . ARG A 1 162 ? 52.882 20.764 -19.958 1.00 13.67 162 ARG A N 1
ATOM 1170 C CA . ARG A 1 162 ? 53.140 21.423 -21.235 1.00 16.15 162 ARG A CA 1
ATOM 1171 C C . ARG A 1 162 ? 54.487 22.133 -21.193 1.00 15.41 162 ARG A C 1
ATOM 1172 O O . ARG A 1 162 ? 55.249 22.094 -22.161 1.00 15.49 162 ARG A O 1
ATOM 1180 N N . ALA A 1 163 ? 54.779 22.781 -20.070 1.00 13.96 163 ALA A N 1
ATOM 1181 C CA . ALA A 1 163 ? 56.040 23.496 -19.915 1.00 13.63 163 ALA A CA 1
ATOM 1182 C C . ALA A 1 163 ? 57.223 22.534 -19.986 1.00 12.33 163 ALA A C 1
ATOM 1183 O O . ALA A 1 163 ? 58.318 22.913 -20.403 1.00 12.21 163 ALA A O 1
ATOM 1185 N N . ALA A 1 164 ? 56.998 21.292 -19.571 1.00 11.32 164 ALA A N 1
ATOM 1186 C CA . ALA A 1 164 ? 58.041 20.272 -19.592 1.00 11.42 164 ALA A CA 1
ATOM 1187 C C . ALA A 1 164 ? 58.106 19.565 -20.949 1.00 11.79 164 ALA A C 1
ATOM 1188 O O . ALA A 1 164 ? 58.941 18.687 -21.152 1.00 13.14 164 ALA A O 1
ATOM 1190 N N . GLY A 1 165 ? 57.221 19.946 -21.866 1.00 10.41 165 GLY A N 1
ATOM 1191 C CA . GLY A 1 165 ? 57.205 19.335 -23.186 1.00 11.24 165 GLY A CA 1
ATOM 1192 C C . GLY A 1 165 ? 56.587 17.948 -23.232 1.00 10.35 165 GLY A C 1
ATOM 1193 O O . GLY A 1 165 ? 56.971 17.118 -24.063 1.00 11.70 165 GLY A O 1
ATOM 1194 N N . LEU A 1 166 ? 55.619 17.696 -22.355 1.00 9.54 166 LEU A N 1
ATOM 1195 C CA . LEU A 1 166 ? 54.951 16.401 -22.307 1.00 9.29 166 LEU A CA 1
ATOM 1196 C C . LEU A 1 166 ? 53.487 16.501 -22.721 1.00 10.08 166 LEU A C 1
ATOM 1197 O O . LEU A 1 166 ? 52.949 17.593 -22.876 1.00 11.45 166 LEU A O 1
ATOM 1202 N N . VAL A 1 167 ? 52.847 15.350 -22.888 1.00 9.70 167 VAL A N 1
ATOM 1203 C CA . VAL A 1 167 ? 51.442 15.313 -23.271 1.00 10.63 167 VAL A CA 1
ATOM 1204 C C . VAL A 1 167 ? 50.682 14.271 -22.463 1.00 10.21 167 VAL A C 1
ATOM 1205 O O . VAL A 1 167 ? 51.259 13.291 -21.988 1.00 9.92 167 VAL A O 1
ATOM 1209 N N . GLU A 1 168 ? 49.383 14.499 -22.292 1.00 11.18 168 GLU A N 1
ATOM 1210 C CA . GLU A 1 168 ? 48.534 13.547 -21.584 1.00 12.50 168 GLU A CA 1
ATOM 1211 C C . GLU A 1 168 ? 48.079 12.553 -22.639 1.00 12.22 168 GLU A C 1
ATOM 1212 O O . GLU A 1 168 ? 47.324 12.908 -23.554 1.00 14.98 168 GLU A O 1
ATOM 1218 N N . VAL A 1 169 ? 48.539 11.316 -22.528 1.00 13.22 169 VAL A N 1
ATOM 1219 C CA . VAL A 1 169 ? 48.161 10.294 -23.487 1.00 13.15 169 VAL A CA 1
ATOM 1220 C C . VAL A 1 169 ? 46.767 9.766 -23.174 1.00 13.99 169 VAL A C 1
ATOM 1221 O O . VAL A 1 169 ? 46.009 9.419 -24.077 1.00 14.95 169 VAL A O 1
ATOM 1225 N N . GLU A 1 170 ? 46.424 9.720 -21.890 1.00 12.52 170 GLU A N 1
ATOM 1226 C CA . GLU A 1 170 ? 45.116 9.225 -21.486 1.00 13.23 170 GLU A CA 1
ATOM 1227 C C . GLU A 1 170 ? 44.734 9.646 -20.070 1.00 12.38 170 GLU A C 1
ATOM 1228 O O . GLU A 1 170 ? 45.572 9.647 -19.167 1.00 11.84 170 GLU A O 1
ATOM 1234 N N . VAL A 1 171 ? 43.468 10.013 -19.891 1.00 10.98 171 VAL A N 1
ATOM 1235 C CA . VAL A 1 171 ? 42.953 10.399 -18.583 1.00 12.05 171 VAL A CA 1
ATOM 1236 C C . VAL A 1 171 ? 42.525 9.092 -17.927 1.00 11.73 171 VAL A C 1
ATOM 1237 O O . VAL A 1 171 ? 41.730 8.338 -18.487 1.00 12.04 171 VAL A O 1
ATOM 1241 N N . LEU A 1 172 ? 43.052 8.827 -16.739 1.00 10.99 172 LEU A N 1
ATOM 1242 C CA . LEU A 1 172 ? 42.768 7.578 -16.041 1.00 10.25 172 LEU A CA 1
ATOM 1243 C C . LEU A 1 172 ? 41.667 7.648 -14.991 1.00 11.87 172 LEU A C 1
ATOM 1244 O O . LEU A 1 172 ? 40.919 6.690 -14.805 1.00 13.33 172 LEU A O 1
ATOM 1249 N N . ALA A 1 173 ? 41.580 8.778 -14.302 1.00 10.06 173 ALA A N 1
ATOM 1250 C CA . ALA A 1 173 ? 40.572 8.960 -13.269 1.00 10.63 173 ALA A CA 1
ATOM 1251 C C . ALA A 1 173 ? 40.402 10.434 -12.941 1.00 9.72 173 ALA A C 1
ATOM 1252 O O . ALA A 1 173 ? 41.342 11.221 -13.063 1.00 12.26 173 ALA A O 1
ATOM 1254 N N . HIS A 1 174 ? 39.194 10.803 -12.531 1.00 9.75 174 HIS A N 1
ATOM 1255 C CA . HIS A 1 174 ? 38.899 12.173 -12.148 1.00 9.21 174 HIS A CA 1
ATOM 1256 C C . HIS A 1 174 ? 38.878 12.250 -10.630 1.00 9.17 174 HIS A C 1
ATOM 1257 O O . HIS A 1 174 ? 38.550 11.273 -9.962 1.00 11.36 174 HIS A O 1
ATOM 1264 N N . SER A 1 175 ? 39.232 13.410 -10.097 1.00 8.84 175 SER A N 1
ATOM 1265 C CA . SER A 1 175 ? 39.286 13.575 -8.657 1.00 8.63 175 SER A CA 1
ATOM 1266 C C . SER A 1 175 ? 38.756 14.909 -8.164 1.00 8.81 175 SER A C 1
ATOM 1267 O O . SER A 1 175 ? 38.793 15.922 -8.863 1.00 8.27 175 SER A O 1
ATOM 1270 N N . THR A 1 176 ? 38.251 14.880 -6.939 1.00 8.55 176 THR A N 1
ATOM 1271 C CA . THR A 1 176 ? 37.741 16.052 -6.245 1.00 8.65 176 THR A CA 1
ATOM 1272 C C . THR A 1 176 ? 37.897 15.703 -4.778 1.00 8.11 176 THR A C 1
ATOM 1273 O O . THR A 1 176 ? 38.186 14.556 -4.437 1.00 7.54 176 THR A O 1
ATOM 1277 N N . ALA A 1 177 ? 37.709 16.689 -3.913 1.00 8.39 177 ALA A N 1
ATOM 1278 C CA . ALA A 1 177 ? 37.809 16.447 -2.481 1.00 7.57 177 ALA A CA 1
ATOM 1279 C C . ALA A 1 177 ? 36.655 15.549 -2.049 1.00 7.84 177 ALA A C 1
ATOM 1280 O O . ALA A 1 177 ? 35.532 15.684 -2.539 1.00 7.89 177 ALA A O 1
ATOM 1282 N N . ARG A 1 178 ? 36.941 14.628 -1.135 1.00 6.90 178 ARG A N 1
ATOM 1283 C CA . ARG A 1 178 ? 35.939 13.700 -0.631 1.00 7.48 178 ARG A CA 1
ATOM 1284 C C . ARG A 1 178 ? 35.943 13.713 0.891 1.00 6.42 178 ARG A C 1
ATOM 1285 O O . ARG A 1 178 ? 36.958 14.029 1.520 1.00 7.83 178 ARG A O 1
ATOM 1293 N N . LEU A 1 179 ? 34.801 13.387 1.483 1.00 7.95 179 LEU A N 1
ATOM 1294 C CA . LEU A 1 179 ? 34.713 13.302 2.928 1.00 7.74 179 LEU A CA 1
ATOM 1295 C C . LEU A 1 179 ? 34.869 11.821 3.231 1.00 6.81 179 LEU A C 1
ATOM 1296 O O . LEU A 1 179 ? 34.206 10.985 2.612 1.00 8.13 179 LEU A O 1
ATOM 1301 N N . VAL A 1 180 ? 35.782 11.491 4.136 1.00 6.91 180 VAL A N 1
ATOM 1302 C CA . VAL A 1 180 ? 35.959 10.107 4.540 1.00 7.43 180 VAL A CA 1
ATOM 1303 C C . VAL A 1 180 ? 35.591 10.024 6.019 1.00 8.37 180 VAL A C 1
ATOM 1304 O O . VAL A 1 180 ? 35.824 10.961 6.789 1.00 8.18 180 VAL A O 1
ATOM 1308 N N . VAL A 1 181 ? 34.997 8.905 6.407 1.00 8.01 181 VAL A N 1
ATOM 1309 C CA . VAL A 1 181 ? 34.562 8.731 7.783 1.00 9.59 181 VAL A CA 1
ATOM 1310 C C . VAL A 1 181 ? 34.937 7.359 8.309 1.00 8.95 181 VAL A C 1
ATOM 1311 O O . VAL A 1 181 ? 34.769 6.352 7.627 1.00 10.99 181 VAL A O 1
ATOM 1315 N N . ASN A 1 182 ? 35.464 7.326 9.528 1.00 8.51 182 ASN A N 1
ATOM 1316 C CA . ASN A 1 182 ? 35.839 6.065 10.150 1.00 8.87 182 ASN A CA 1
ATOM 1317 C C . ASN A 1 182 ? 34.544 5.296 10.412 1.00 9.79 182 ASN A C 1
ATOM 1318 O O . ASN A 1 182 ? 33.621 5.815 11.048 1.00 9.38 182 ASN A O 1
ATOM 1323 N N . ARG A 1 183 ? 34.475 4.067 9.913 1.00 10.56 183 ARG A N 1
ATOM 1324 C CA . ARG A 1 183 ? 33.276 3.243 10.063 1.00 11.89 183 ARG A CA 1
ATOM 1325 C C . ARG A 1 183 ? 32.874 2.971 11.512 1.00 12.89 183 ARG A C 1
ATOM 1326 O O . ARG A 1 183 ? 31.687 2.929 11.826 1.00 12.05 183 ARG A O 1
ATOM 1334 N N . GLN A 1 184 ? 33.853 2.786 12.392 1.00 12.31 184 GLN A N 1
ATOM 1335 C CA . GLN A 1 184 ? 33.570 2.539 13.806 1.00 13.93 184 GLN A CA 1
ATOM 1336 C C . GLN A 1 184 ? 32.969 3.794 14.426 1.00 12.29 184 GLN A C 1
ATOM 1337 O O . GLN A 1 184 ? 32.025 3.725 15.212 1.00 13.46 184 GLN A O 1
ATOM 1343 N N . ALA A 1 185 ? 33.529 4.946 14.075 1.00 11.64 185 ALA A N 1
ATOM 1344 C CA . ALA A 1 185 ? 33.054 6.218 14.601 1.00 11.93 185 ALA A CA 1
ATOM 1345 C C . ALA A 1 185 ? 31.626 6.490 14.148 1.00 11.03 185 ALA A C 1
ATOM 1346 O O . ALA A 1 185 ? 30.821 7.051 14.893 1.00 11.59 185 ALA A O 1
ATOM 1348 N N . LEU A 1 186 ? 31.312 6.093 12.920 1.00 11.54 186 LEU A N 1
ATOM 1349 C CA . LEU A 1 186 ? 29.973 6.294 12.390 1.00 12.09 186 LEU A CA 1
ATOM 1350 C C . LEU A 1 186 ? 28.933 5.598 13.266 1.00 13.53 186 LEU A C 1
ATOM 1351 O O . LEU A 1 186 ? 27.870 6.156 13.545 1.00 13.39 186 LEU A O 1
ATOM 1356 N N . LYS A 1 187 ? 29.240 4.381 13.702 1.00 11.74 187 LYS A N 1
ATOM 1357 C CA . LYS A 1 187 ? 28.309 3.644 14.548 1.00 14.88 187 LYS A CA 1
ATOM 1358 C C . LYS A 1 187 ? 28.203 4.198 15.966 1.00 13.50 187 LYS A C 1
ATOM 1359 O O . LYS A 1 187 ? 27.102 4.335 16.500 1.00 14.49 187 LYS A O 1
ATOM 1365 N N . LEU A 1 188 ? 29.343 4.539 16.560 1.00 12.10 188 LEU A N 1
ATOM 1366 C CA . LEU A 1 188 ? 29.375 5.040 17.935 1.00 12.20 188 LEU A CA 1
ATOM 1367 C C . LEU A 1 188 ? 29.071 6.527 18.117 1.00 11.11 188 LEU A C 1
ATOM 1368 O O . LEU A 1 188 ? 28.795 6.973 19.233 1.00 12.49 188 LEU A O 1
ATOM 1373 N N . LYS A 1 189 ? 29.126 7.291 17.030 1.00 10.75 189 LYS A N 1
ATOM 1374 C CA . LYS A 1 189 ? 28.838 8.722 17.077 1.00 10.72 189 LYS A CA 1
ATOM 1375 C C . LYS A 1 189 ? 27.825 9.082 15.994 1.00 12.47 189 LYS A C 1
ATOM 1376 O O . LYS A 1 189 ? 27.864 10.171 15.422 1.00 11.22 189 LYS A O 1
ATOM 1382 N N . ARG A 1 190 ? 26.906 8.151 15.743 1.00 11.96 190 ARG A N 1
ATOM 1383 C CA . ARG A 1 190 ? 25.856 8.296 14.734 1.00 13.01 190 ARG A CA 1
ATOM 1384 C C . ARG A 1 190 ? 25.059 9.587 14.872 1.00 12.87 190 ARG A C 1
ATOM 1385 O O . ARG A 1 190 ? 24.823 10.289 13.888 1.00 12.03 190 ARG A O 1
ATOM 1393 N N . ALA A 1 191 ? 24.645 9.900 16.097 1.00 13.53 191 ALA A N 1
ATOM 1394 C CA . ALA A 1 191 ? 23.850 11.093 16.364 1.00 13.91 191 ALA A CA 1
ATOM 1395 C C . ALA A 1 191 ? 24.453 12.369 15.795 1.00 13.73 191 ALA A C 1
ATOM 1396 O O . ALA A 1 191 ? 23.726 13.279 15.394 1.00 14.59 191 ALA A O 1
ATOM 1398 N N . VAL A 1 192 ? 25.780 12.439 15.765 1.00 13.55 192 VAL A N 1
ATOM 1399 C CA . VAL A 1 192 ? 26.461 13.613 15.236 1.00 13.17 192 VAL A CA 1
ATOM 1400 C C . VAL A 1 192 ? 26.861 13.441 13.773 1.00 11.31 192 VAL A C 1
ATOM 1401 O O . VAL A 1 192 ? 26.633 14.326 12.951 1.00 11.83 192 VAL A O 1
ATOM 1405 N N . LEU A 1 193 ? 27.439 12.291 13.449 1.00 11.26 193 LEU A N 1
ATOM 1406 C CA . LEU A 1 193 ? 27.911 12.037 12.092 1.00 9.30 193 LEU A CA 1
ATOM 1407 C C . LEU A 1 193 ? 26.864 11.815 11.006 1.00 10.28 193 LEU A C 1
ATOM 1408 O O . LEU A 1 193 ? 27.068 12.230 9.867 1.00 10.13 193 LEU A O 1
ATOM 1413 N N . LYS A 1 194 ? 25.756 11.163 11.338 1.00 10.32 194 LYS A N 1
ATOM 1414 C CA . LYS A 1 194 ? 24.724 10.919 10.338 1.00 11.15 194 LYS A CA 1
ATOM 1415 C C . LYS A 1 194 ? 24.163 12.233 9.796 1.00 11.62 194 LYS A C 1
ATOM 1416 O O . LYS A 1 194 ? 24.129 12.445 8.583 1.00 11.17 194 LYS A O 1
ATOM 1422 N N . PRO A 1 195 ? 23.717 13.136 10.682 1.00 11.88 195 PRO A N 1
ATOM 1423 C CA . PRO A 1 195 ? 23.178 14.406 10.188 1.00 12.28 195 PRO A CA 1
ATOM 1424 C C . PRO A 1 195 ? 24.240 15.247 9.480 1.00 11.73 195 PRO A C 1
ATOM 1425 O O . PRO A 1 195 ? 23.933 15.982 8.547 1.00 11.15 195 PRO A O 1
ATOM 1429 N N . LEU A 1 196 ? 25.485 15.146 9.940 1.00 12.31 196 LEU A N 1
ATOM 1430 C CA . LEU A 1 196 ? 26.587 15.899 9.345 1.00 11.42 196 LEU A CA 1
ATOM 1431 C C . LEU A 1 196 ? 26.773 15.468 7.896 1.00 10.71 196 LEU A C 1
ATOM 1432 O O . LEU A 1 196 ? 26.883 16.304 7.000 1.00 10.91 196 LEU A O 1
ATOM 1437 N N . ILE A 1 197 ? 26.810 14.159 7.674 1.00 9.54 197 ILE A N 1
ATOM 1438 C CA . ILE A 1 197 ? 26.970 13.619 6.330 1.00 10.24 197 ILE A CA 1
ATOM 1439 C C . ILE A 1 197 ? 25.839 14.098 5.420 1.00 10.15 197 ILE A C 1
ATOM 1440 O O . ILE A 1 197 ? 26.089 14.547 4.298 1.00 10.25 197 ILE A O 1
ATOM 1445 N N . GLN A 1 198 ? 24.600 14.011 5.899 1.00 10.30 198 GLN A N 1
ATOM 1446 C CA . GLN A 1 198 ? 23.453 14.445 5.102 1.00 11.46 198 GLN A CA 1
ATOM 1447 C C . GLN A 1 198 ? 23.551 15.921 4.744 1.00 10.55 198 GLN A C 1
ATOM 1448 O O . GLN A 1 198 ? 23.280 16.315 3.604 1.00 11.44 198 GLN A O 1
ATOM 1454 N N . ARG A 1 199 ? 23.936 16.738 5.717 1.00 11.29 199 ARG A N 1
ATOM 1455 C CA . ARG A 1 199 ? 24.050 18.173 5.502 1.00 11.97 199 ARG A CA 1
ATOM 1456 C C . ARG A 1 199 ? 25.142 18.531 4.503 1.00 11.81 199 ARG A C 1
ATOM 1457 O O . ARG A 1 199 ? 24.949 19.399 3.651 1.00 10.29 199 ARG A O 1
ATOM 1465 N N . LEU A 1 200 ? 26.291 17.871 4.613 1.00 11.53 200 LEU A N 1
ATOM 1466 C CA . LEU A 1 200 ? 27.396 18.136 3.702 1.00 9.74 200 LEU A CA 1
ATOM 1467 C C . LEU A 1 200 ? 26.987 17.835 2.261 1.00 10.52 200 LEU A C 1
ATOM 1468 O O . LEU A 1 200 ? 27.423 18.518 1.336 1.00 9.73 200 LEU A O 1
ATOM 1473 N N . ARG A 1 201 ? 26.142 16.827 2.071 1.00 9.65 201 ARG A N 1
ATOM 1474 C CA . ARG A 1 201 ? 25.675 16.485 0.728 1.00 10.07 201 ARG A CA 1
ATOM 1475 C C . ARG A 1 201 ? 24.862 17.636 0.133 1.00 9.63 201 ARG A C 1
ATOM 1476 O O . ARG A 1 201 ? 24.960 17.923 -1.058 1.00 10.03 201 ARG A O 1
ATOM 1484 N N . GLU A 1 202 ? 24.066 18.300 0.965 1.00 10.98 202 GLU A N 1
ATOM 1485 C CA . GLU A 1 202 ? 23.248 19.419 0.508 1.00 10.41 202 GLU A CA 1
ATOM 1486 C C . GLU A 1 202 ? 24.141 20.618 0.187 1.00 10.92 202 GLU A C 1
ATOM 1487 O O . GLU A 1 202 ? 23.788 21.475 -0.625 1.00 12.00 202 GLU A O 1
ATOM 1493 N N . LEU A 1 203 ? 25.306 20.664 0.826 1.00 10.65 203 LEU A N 1
ATOM 1494 C CA . LEU A 1 203 ? 26.254 21.761 0.639 1.00 11.51 203 LEU A CA 1
ATOM 1495 C C . LEU A 1 203 ? 27.328 21.451 -0.398 1.00 13.10 203 LEU A C 1
ATOM 1496 O O . LEU A 1 203 ? 28.296 22.201 -0.539 1.00 16.45 203 LEU A O 1
ATOM 1501 N N . SER A 1 204 ? 27.167 20.355 -1.124 1.00 11.04 204 SER A N 1
ATOM 1502 C CA . SER A 1 204 ? 28.166 19.995 -2.114 1.00 13.03 204 SER A CA 1
ATOM 1503 C C . SER A 1 204 ? 27.604 19.754 -3.505 1.00 14.19 204 SER A C 1
ATOM 1504 O O . SER A 1 204 ? 26.500 19.230 -3.673 1.00 13.37 204 SER A O 1
ATOM 1507 N N . GLY A 1 205 ? 28.393 20.167 -4.493 1.00 15.84 205 GLY A N 1
ATOM 1508 C CA . GLY A 1 205 ? 28.059 20.012 -5.896 1.00 22.03 205 GLY A CA 1
ATOM 1509 C C . GLY A 1 205 ? 29.379 19.884 -6.642 1.00 24.83 205 GLY A C 1
ATOM 1510 O O . GLY A 1 205 ? 30.438 19.894 -6.020 1.00 26.62 205 GLY A O 1
ATOM 1511 N N . SER A 1 206 ? 29.341 19.772 -7.966 1.00 28.19 206 SER A N 1
ATOM 1512 C CA . SER A 1 206 ? 30.567 19.639 -8.744 1.00 30.39 206 SER A CA 1
ATOM 1513 C C . SER A 1 206 ? 31.263 20.986 -8.929 1.00 32.20 206 SER A C 1
ATOM 1514 O O . SER A 1 206 ? 32.355 21.179 -8.349 1.00 33.43 206 SER A O 1
#

Foldseek 3Di:
DQQELFEEEEAPDDCRVVVVVLLVVLPAPEDPDCWDDDGHHYIYHHDHLLCFVVCCQVPVGQKYKHKVLSVLLDPGDWDFLAFQAAPKKFKFKKAQVVQPDDWAEEEEQRVRNVVVVCVVVVHHHHYHYDDDPRLVCRLVVVGRIYIYIGDPCPSNVVSNMDGPGTDGIMGMTMTGHPVCCVVVVVPPVSSSVSSRVVGDD

B-factor: mean 15.32, std 6.15, range [6.42, 38.05]

Solvent-accessible surface area: 10348 Å² total; per-residue (Å²): 55,253,130,14,55,5,0,0,0,0,1,92,55,127,18,17,133,87,0,24,78,17,1,119,159,11,65,11,113,17,22,88,80,150,79,42,36,132,137,50,12,22,0,0,18,35,20,149,34,127,51,0,2,65,78,0,46,115,28,73,0,7,0,0,0,0,2,45,11,16,23,35,12,31,78,96,105,29,45,56,15,6,73,6,4,30,8,59,19,55,0,0,21,7,21,94,79,75,33,121,33,125,56,62,106,1,0,0,66,15,31,75,16,0,50,106,17,22,168,134,122,74,49,106,22,96,48,44,110,52,113,30,98,1,32,95,2,1,62,100,41,71,4,41,0,1,1,17,51,9,96,96,5,60,86,13,149,94,32,47,5,59,55,86,64,69,33,21,133,3,23,0,29,0,0,0,9,128,110,11,47,126,136,69,140,90,81,0,104,66,7,11,103,86,0,132,114,34,28,55,157

InterPro domains:
  IPR001348 ATP phosphoribosyltransferase HisG [PTHR21403] (4-200)
  IPR013820 ATP phosphoribosyltransferase, catalytic domain [PF01634] (53-201)
  IPR013820 ATP phosphoribosyltransferase, catalytic domain [TIGR00070] (6-181)
  IPR018198 ATP phosphoribosyltransferase, conserved site [PS01316] (140-161)
  IPR024893 ATP phosphoribosyltransferase HisG, short form [MF_01018] (5-205)
  IPR024893 ATP phosphoribosyltransferase HisG, short form [cd13595] (6-203)

Radius of gyration: 18.73 Å; Cα contacts (8 Å, |Δi|>4): 428; chains: 1; bounding box: 42×36×55 Å

Sequence (201 aa):
MRRFALTVALPKGRMFREAYEVLKRAGLDLPEVLLHGKEGGVALLELRNKDVPIYVDLGIAEIGVVGKDVLLDSGRDLFEPVDLGFGACRLSLIRRPGDTGPIRRVATKYPNFTARLLKERGWAADVVELSGNIELAAVTGLADAVVDVVQTGATLRAAGLVEVEVLAHSTARLVVNRQALKLKRAVLKPLIQRLRELSGS

Organism: Thermus thermophilus (strain ATCC BAA-163 / DSM 7039 / HB27) (NCBI:txid262724)

Secondary structure (DSSP, 8-state):
-TTSSEEEEEE-STTHHHHHHHHHHTT--PPP--EE--TTSEEEEEE-GGGHHHHHHTTSSSEEEEEHHHHHH--S--EEEEE---S-EEEEEEE-TT--S---EEEES-HHHHHHHHHHTT---EEEE-SS-THHHHHTTSSSEEEEEESSSHHHHHTT-EEEEEEEEE-EEEEE-HHHHHHTHHHHHHHHHHHHHT---

CATH classification: 3.40.190.10 (+1 more: 3.40.190.10)